Protein AF-0000000084938495 (afdb_homodimer)

InterPro domains:
  IPR000182 GNAT domain [PF00583] (34-137)
  IPR000182 GNAT domain [PS51186] (3-161)
  IPR016181 Acyl-CoA N-acyltransferase [SSF55729] (1-149)
  IPR050832 Bacterial Acetyltransferase [PTHR43877] (1-145)

Structure (mmCIF, N/CA/C/O backbone):
data_AF-0000000084938495-model_v1
#
loop_
_entity.id
_entity.type
_entity.pdbx_description
1 polymer 'GCN5-related N-acetyltransferase'
#
loop_
_atom_site.group_PDB
_atom_site.id
_atom_site.type_symbol
_atom_site.label_atom_id
_atom_site.label_alt_id
_atom_site.label_comp_id
_atom_site.label_asym_id
_atom_site.label_entity_id
_atom_site.label_seq_id
_atom_site.pdbx_PDB_ins_code
_atom_site.Cartn_x
_atom_site.Cartn_y
_atom_site.Cartn_z
_atom_site.occupancy
_atom_site.B_iso_or_equiv
_atom_site.auth_seq_id
_atom_site.auth_comp_id
_atom_site.auth_asym_id
_atom_site.auth_atom_id
_atom_site.pdbx_PDB_model_num
ATOM 1 N N . MET A 1 1 ? 9.945 -2.277 -11.031 1 71.31 1 MET A N 1
ATOM 2 C CA . MET A 1 1 ? 9.156 -1.331 -10.25 1 71.31 1 MET A CA 1
ATOM 3 C C . MET A 1 1 ? 9.57 -1.362 -8.781 1 71.31 1 MET A C 1
ATOM 5 O O . MET A 1 1 ? 9.672 -2.436 -8.18 1 71.31 1 MET A O 1
ATOM 9 N N . SER A 1 2 ? 10.008 -0.13 -8.273 1 88 2 SER A N 1
ATOM 10 C CA . SER A 1 2 ? 10.445 -0.091 -6.883 1 88 2 SER A CA 1
ATOM 11 C C . SER A 1 2 ? 9.742 1.023 -6.113 1 88 2 SER A C 1
ATOM 13 O O . SER A 1 2 ? 9.672 2.16 -6.586 1 88 2 SER A O 1
ATOM 15 N N . LEU A 1 3 ? 9.031 0.608 -5.141 1 94.94 3 LEU A N 1
ATOM 16 C CA . LEU A 1 3 ? 8.461 1.546 -4.184 1 94.94 3 LEU A CA 1
ATOM 17 C C . LEU A 1 3 ? 9.203 1.495 -2.855 1 94.94 3 LEU A C 1
ATOM 19 O O . LEU A 1 3 ? 9.453 0.412 -2.318 1 94.94 3 LEU A O 1
ATOM 23 N N . GLN A 1 4 ? 9.641 2.67 -2.438 1 96.31 4 GLN A N 1
ATOM 24 C CA . GLN A 1 4 ? 10.258 2.762 -1.119 1 96.31 4 GLN A CA 1
ATOM 25 C C . GLN A 1 4 ? 9.562 3.811 -0.256 1 96.31 4 GLN A C 1
ATOM 27 O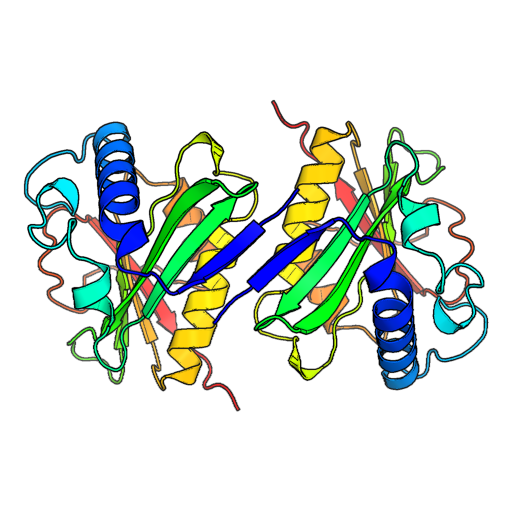 O . GLN A 1 4 ? 9.375 4.949 -0.684 1 96.31 4 GLN A O 1
ATOM 32 N N . LEU A 1 5 ? 9.039 3.383 0.85 1 97.19 5 LEU A N 1
ATOM 33 C CA . LEU A 1 5 ? 8.578 4.289 1.896 1 97.19 5 LEU A CA 1
ATOM 34 C C . LEU A 1 5 ? 9.586 4.348 3.045 1 97.19 5 LEU A C 1
ATOM 36 O O . LEU A 1 5 ? 9.953 3.312 3.602 1 97.19 5 LEU A O 1
ATOM 40 N N . ARG A 1 6 ? 10.016 5.527 3.361 1 96.88 6 ARG A N 1
ATOM 41 C CA . ARG A 1 6 ? 10.961 5.672 4.465 1 96.88 6 ARG A CA 1
ATOM 42 C C . ARG A 1 6 ? 10.766 7 5.188 1 96.88 6 ARG A C 1
ATOM 44 O O . ARG A 1 6 ? 10.086 7.895 4.676 1 96.88 6 ARG A O 1
ATOM 51 N N . SER A 1 7 ? 11.398 7.105 6.371 1 97.31 7 SER A N 1
ATOM 52 C CA . SER A 1 7 ? 11.305 8.344 7.137 1 97.31 7 SER A CA 1
ATOM 53 C C . SER A 1 7 ? 11.984 9.5 6.398 1 97.31 7 SER A C 1
ATOM 55 O O . SER A 1 7 ? 13.031 9.32 5.785 1 97.31 7 SER A O 1
ATOM 57 N N . LEU A 1 8 ? 11.367 10.625 6.508 1 97.75 8 LEU A N 1
ATOM 58 C CA . LEU A 1 8 ? 11.891 11.883 5.988 1 97.75 8 LEU A CA 1
ATOM 59 C C . LEU A 1 8 ? 13.242 12.219 6.617 1 97.75 8 LEU A C 1
ATOM 61 O O . LEU A 1 8 ? 13.422 12.047 7.824 1 97.75 8 LEU A O 1
ATOM 65 N N . THR A 1 9 ? 14.18 12.602 5.777 1 97.25 9 THR A N 1
ATOM 66 C CA . THR A 1 9 ? 15.477 13.086 6.238 1 97.25 9 THR A CA 1
ATOM 67 C C . THR A 1 9 ? 15.734 14.508 5.75 1 97.25 9 THR A C 1
ATOM 69 O O . THR A 1 9 ? 15.039 14.992 4.848 1 97.25 9 THR A O 1
ATOM 72 N N . PRO A 1 10 ? 16.719 15.188 6.316 1 97.94 10 PRO A N 1
ATOM 73 C CA . PRO A 1 10 ? 17 16.562 5.898 1 97.94 10 PRO A CA 1
ATOM 74 C C . PRO A 1 10 ? 17.312 16.672 4.406 1 97.94 10 PRO A C 1
ATOM 76 O O . PRO A 1 10 ? 17 17.688 3.783 1 97.94 10 PRO A O 1
ATOM 79 N N . SER A 1 11 ? 17.859 15.656 3.822 1 97.94 11 SER A N 1
ATOM 80 C CA . SER A 1 11 ? 18.219 15.695 2.408 1 97.94 11 SER A CA 1
ATOM 81 C C . SER A 1 11 ? 16.969 15.695 1.521 1 97.94 11 SER A C 1
ATOM 83 O O . SER A 1 11 ? 17.062 15.977 0.325 1 97.94 11 SER A O 1
ATOM 85 N N . ASP A 1 12 ? 15.805 15.43 2.104 1 98.19 12 ASP A N 1
ATOM 86 C CA . ASP A 1 12 ? 14.562 15.367 1.349 1 98.19 12 ASP A CA 1
ATOM 87 C C . ASP A 1 12 ? 13.836 16.719 1.375 1 98.19 12 ASP A C 1
ATOM 89 O O . ASP A 1 12 ? 12.914 16.938 0.589 1 98.19 12 ASP A O 1
ATOM 93 N N . ASP A 1 13 ? 14.266 17.594 2.252 1 98.38 13 ASP A N 1
ATOM 94 C CA . ASP A 1 13 ? 13.469 18.766 2.578 1 98.38 13 ASP A CA 1
ATOM 95 C C . ASP A 1 13 ? 13.18 19.594 1.329 1 98.38 13 ASP A C 1
ATOM 97 O O . ASP A 1 13 ? 12.016 19.891 1.031 1 98.38 13 ASP A O 1
ATOM 101 N N . ALA A 1 14 ? 14.211 19.938 0.594 1 98.06 14 ALA A N 1
ATOM 102 C CA . ALA A 1 14 ? 14.039 20.828 -0.551 1 98.06 14 ALA A CA 1
ATOM 103 C C . ALA A 1 14 ? 13.156 20.188 -1.619 1 98.06 14 ALA A C 1
ATOM 105 O O . ALA A 1 14 ? 12.258 20.828 -2.158 1 98.06 14 ALA A O 1
ATOM 106 N N . GLY A 1 15 ? 13.438 18.938 -1.944 1 98.25 15 GLY A N 1
ATOM 107 C CA . GLY A 1 15 ? 12.648 18.234 -2.938 1 98.25 15 GLY A CA 1
ATOM 108 C C . GLY A 1 15 ? 11.188 18.062 -2.537 1 98.25 15 GLY A C 1
ATOM 109 O O . GLY A 1 15 ? 10.289 18.234 -3.365 1 98.25 15 GLY A O 1
ATOM 110 N N . LEU A 1 16 ? 10.969 17.797 -1.292 1 98.44 16 LEU A N 1
ATOM 111 C CA . LEU A 1 16 ? 9.609 17.609 -0.794 1 98.44 16 LEU A CA 1
ATOM 112 C C . LEU A 1 16 ? 8.836 18.922 -0.808 1 98.44 16 LEU A C 1
ATOM 114 O O . LEU A 1 16 ? 7.668 18.953 -1.206 1 98.44 16 LEU A O 1
ATOM 118 N N . ALA A 1 17 ? 9.508 19.984 -0.391 1 98.12 17 ALA A N 1
ATOM 119 C CA . ALA A 1 17 ? 8.875 21.297 -0.437 1 98.12 17 ALA A CA 1
ATOM 120 C C . ALA A 1 17 ? 8.453 21.656 -1.859 1 98.12 17 ALA A C 1
ATOM 122 O O . ALA A 1 17 ? 7.352 22.172 -2.076 1 98.12 17 ALA A O 1
ATOM 123 N N . ALA A 1 18 ? 9.312 21.375 -2.807 1 98 18 ALA A N 1
ATOM 124 C CA . ALA A 1 18 ? 9.016 21.656 -4.211 1 98 18 ALA A CA 1
ATOM 125 C C . ALA A 1 18 ? 7.805 20.859 -4.684 1 98 18 ALA A C 1
ATOM 127 O O . ALA A 1 18 ? 6.938 21.375 -5.391 1 98 18 ALA A O 1
ATOM 128 N N . ILE A 1 19 ? 7.691 19.625 -4.289 1 98.25 19 ILE A N 1
ATOM 129 C CA . ILE A 1 19 ? 6.586 18.75 -4.668 1 98.25 19 ILE A CA 1
ATOM 130 C C . ILE A 1 19 ? 5.28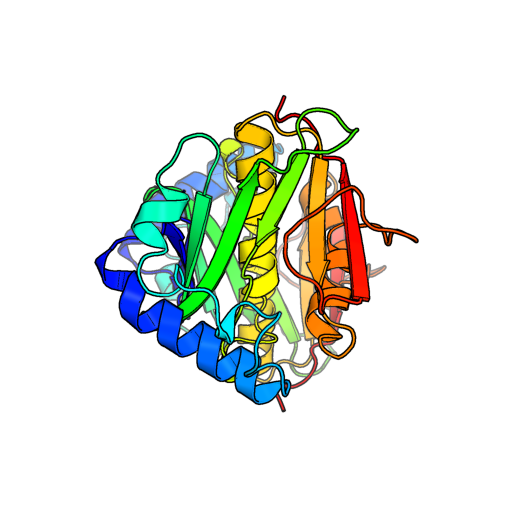1 19.297 -4.082 1 98.25 19 ILE A C 1
ATOM 132 O O . ILE A 1 19 ? 4.281 19.406 -4.793 1 98.25 19 ILE A O 1
ATOM 136 N N . ILE A 1 20 ? 5.297 19.625 -2.812 1 97.62 20 ILE A N 1
ATOM 137 C CA . ILE A 1 20 ? 4.098 20.094 -2.131 1 97.62 20 ILE A CA 1
ATOM 138 C C . ILE A 1 20 ? 3.602 21.391 -2.791 1 97.62 20 ILE A C 1
ATOM 140 O O . ILE A 1 20 ? 2.416 21.516 -3.109 1 97.62 20 ILE A O 1
ATOM 144 N N . ARG A 1 21 ? 4.5 22.266 -3.109 1 97.19 21 ARG A N 1
ATOM 145 C CA . ARG A 1 21 ? 4.117 23.516 -3.756 1 97.19 21 ARG A CA 1
ATOM 146 C C . ARG A 1 21 ? 3.576 23.266 -5.16 1 97.19 21 ARG A C 1
ATOM 148 O O . ARG A 1 21 ? 2.609 23.906 -5.582 1 97.19 21 ARG A O 1
ATOM 155 N N . GLN A 1 22 ? 4.184 22.359 -5.855 1 97.25 22 GLN A N 1
ATOM 156 C CA . GLN A 1 22 ? 3.711 22.016 -7.191 1 97.25 22 GLN A CA 1
ATOM 157 C C . GLN A 1 22 ? 2.293 21.453 -7.145 1 97.25 22 GLN A C 1
ATOM 159 O O . GLN A 1 22 ? 1.434 21.859 -7.934 1 97.25 22 GLN A O 1
ATOM 164 N N . VAL A 1 23 ? 2.064 20.531 -6.23 1 96.44 23 VAL A N 1
ATOM 165 C CA . VAL A 1 23 ? 0.767 19.875 -6.145 1 96.44 23 VAL A CA 1
ATOM 166 C C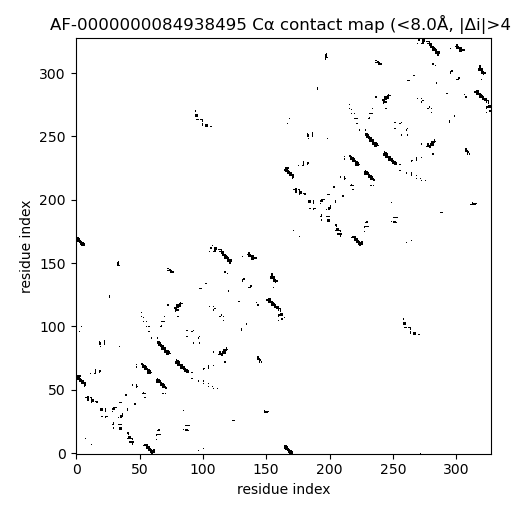 . VAL A 1 23 ? -0.298 20.875 -5.711 1 96.44 23 VAL A C 1
ATOM 168 O O . VAL A 1 23 ? -1.396 20.906 -6.273 1 96.44 23 VAL A O 1
ATOM 171 N N . LEU A 1 24 ? 0.039 21.703 -4.707 1 95.12 24 LEU A N 1
ATOM 172 C CA . LEU A 1 24 ? -0.913 22.703 -4.254 1 95.12 24 LEU A CA 1
ATOM 173 C C . LEU A 1 24 ? -1.242 23.688 -5.371 1 95.12 24 LEU A C 1
ATOM 175 O O . LEU A 1 24 ? -2.387 24.125 -5.5 1 95.12 24 LEU A O 1
ATOM 179 N N . THR A 1 25 ? -0.291 24.031 -6.199 1 95.75 25 THR A N 1
ATOM 180 C CA . THR A 1 25 ? -0.513 24.906 -7.344 1 95.75 25 THR A CA 1
ATOM 181 C C . THR A 1 25 ? -1.459 24.266 -8.352 1 95.75 25 THR A C 1
ATOM 183 O O . THR A 1 25 ? -2.342 24.922 -8.898 1 95.75 25 THR A O 1
ATOM 186 N N . GLU A 1 26 ? -1.282 23 -8.562 1 94.31 26 GLU A N 1
ATOM 187 C CA . GLU A 1 26 ? -2.158 22.234 -9.453 1 94.31 26 GLU A CA 1
ATOM 188 C C . GLU A 1 26 ? -3.621 22.375 -9.039 1 94.31 26 GLU A C 1
ATOM 190 O O . GLU A 1 26 ? -4.512 22.391 -9.898 1 94.31 26 GLU A O 1
ATOM 195 N N . TYR A 1 27 ? -3.914 22.5 -7.793 1 92.88 27 TYR A N 1
ATOM 196 C CA . TYR A 1 27 ? -5.277 22.531 -7.277 1 92.88 27 TYR A CA 1
ATOM 197 C C . TYR A 1 27 ? -5.727 23.953 -6.988 1 92.88 27 TYR A C 1
ATOM 199 O O . TYR A 1 27 ? -6.77 24.172 -6.371 1 92.88 27 TYR A O 1
ATOM 207 N N . GLY A 1 28 ? -4.898 24.906 -7.371 1 91.75 28 GLY A N 1
ATOM 208 C CA . GLY A 1 28 ? -5.23 26.312 -7.152 1 91.75 28 GLY A CA 1
ATOM 209 C C . GLY A 1 28 ? -5.098 26.734 -5.699 1 91.75 28 GLY A C 1
ATOM 210 O O . GLY A 1 28 ? -5.766 27.672 -5.258 1 91.75 28 GLY A O 1
ATOM 211 N N . ALA A 1 29 ? -4.301 26 -4.949 1 90.75 29 ALA A N 1
ATOM 212 C CA . ALA A 1 29 ? -4.129 26.25 -3.52 1 90.75 29 ALA A CA 1
ATOM 213 C C . ALA A 1 29 ? -2.773 26.891 -3.238 1 90.75 29 ALA A C 1
ATOM 215 O O . ALA A 1 29 ? -2.189 26.672 -2.172 1 90.75 29 ALA A O 1
ATOM 216 N N . ASN A 1 30 ? -2.201 27.484 -4.25 1 93.19 30 ASN A N 1
ATOM 217 C CA . ASN A 1 30 ? -0.946 28.219 -4.102 1 93.19 30 ASN A CA 1
ATOM 218 C C . ASN A 1 30 ? -1.17 29.609 -3.52 1 93.19 30 ASN A C 1
ATOM 220 O O . ASN A 1 30 ? -0.788 30.609 -4.129 1 93.19 30 ASN A O 1
ATOM 224 N N . ARG A 1 31 ? -1.671 29.688 -2.285 1 89.38 31 ARG A N 1
ATOM 225 C CA . ARG A 1 31 ? -2.055 30.922 -1.613 1 89.38 31 ARG A CA 1
ATOM 226 C C . ARG A 1 31 ? -2.043 30.75 -0.098 1 89.38 31 ARG A C 1
ATOM 228 O O . ARG A 1 31 ? -1.986 29.625 0.402 1 89.38 31 ARG A O 1
ATOM 235 N N . PRO A 1 32 ? -2.117 31.906 0.623 1 86.94 32 PRO A N 1
ATOM 236 C CA . PRO A 1 32 ? -2.201 31.781 2.08 1 86.94 32 PRO A CA 1
ATOM 237 C C . PRO A 1 32 ? -3.396 30.953 2.533 1 86.94 32 PRO A C 1
ATOM 239 O O . PRO A 1 32 ? -4.453 30.984 1.897 1 86.94 32 PRO A O 1
ATOM 242 N N . GLY A 1 33 ? -3.219 30.203 3.648 1 84.56 33 GLY A N 1
ATOM 243 C CA . GLY A 1 33 ? -4.281 29.344 4.152 1 84.56 33 GLY A CA 1
ATOM 244 C C . GLY A 1 33 ? -4.051 27.875 3.863 1 84.56 33 GLY A C 1
ATOM 245 O O . GLY A 1 33 ? -4.691 27.016 4.465 1 84.56 33 GLY A O 1
ATOM 246 N N . PHE A 1 34 ? -3.141 27.734 2.926 1 86.75 34 PHE A N 1
ATOM 247 C CA . PHE A 1 34 ? -2.732 26.375 2.596 1 86.75 34 PHE A CA 1
ATOM 248 C C . PHE A 1 34 ? -1.271 26.141 2.965 1 86.75 34 PHE A C 1
ATOM 250 O O . PHE A 1 34 ? -0.56 27.078 3.324 1 86.75 34 PHE A O 1
ATOM 257 N N . ALA A 1 35 ? -0.895 24.875 2.852 1 88.69 35 ALA A N 1
ATOM 258 C CA . ALA A 1 35 ? 0.481 24.516 3.184 1 88.69 35 ALA A CA 1
ATOM 259 C C . ALA A 1 35 ? 1.472 25.219 2.27 1 88.69 35 ALA A C 1
ATOM 261 O O . ALA A 1 35 ? 2.662 25.312 2.576 1 88.69 35 ALA A O 1
ATOM 262 N N . TRP A 1 36 ? 0.99 25.75 1.164 1 88.06 36 TRP A N 1
ATOM 263 C CA . TRP A 1 36 ? 1.84 26.438 0.192 1 88.06 36 TRP A CA 1
ATOM 264 C C . TRP A 1 36 ? 2.594 27.594 0.842 1 88.06 36 TRP A C 1
ATOM 266 O O . TRP A 1 36 ? 3.752 27.844 0.509 1 88.06 36 TRP A O 1
ATOM 276 N N . ALA A 1 37 ? 1.948 28.172 1.759 1 89.06 37 ALA A N 1
ATOM 277 C CA . ALA A 1 37 ? 2.521 29.344 2.402 1 89.06 37 ALA A CA 1
ATOM 278 C C . ALA A 1 37 ? 3.113 29 3.766 1 89.06 37 ALA A C 1
ATOM 280 O O . ALA A 1 37 ? 3.479 29.891 4.539 1 89.06 37 ALA A O 1
ATOM 281 N N . ASP A 1 38 ? 3.109 27.766 4.109 1 90.88 38 ASP A N 1
ATOM 282 C CA . ASP A 1 38 ? 3.643 27.312 5.391 1 90.88 38 ASP A CA 1
ATOM 283 C C . ASP A 1 38 ? 5.145 27.562 5.48 1 90.88 38 ASP A C 1
ATOM 285 O O . ASP A 1 38 ? 5.918 27.016 4.684 1 90.88 38 ASP A O 1
ATOM 289 N N . PRO A 1 39 ? 5.57 28.344 6.438 1 89.88 39 PRO A N 1
ATOM 290 C CA . PRO A 1 39 ? 6.996 28.656 6.547 1 89.88 39 PRO A CA 1
ATOM 291 C C . PRO A 1 39 ? 7.844 27.438 6.902 1 89.88 39 PRO A C 1
ATOM 293 O O . PRO A 1 39 ? 9.062 27.453 6.723 1 89.88 39 PRO A O 1
ATOM 296 N N . GLU A 1 40 ? 7.188 26.391 7.344 1 92.31 40 GLU A N 1
ATOM 297 C CA . GLU A 1 40 ? 7.922 25.203 7.781 1 92.31 40 GLU A CA 1
ATOM 298 C C . GLU A 1 40 ? 8.164 24.25 6.617 1 92.31 40 GLU A C 1
ATOM 300 O O . GLU A 1 40 ? 8.898 23.266 6.758 1 92.31 40 GLU A O 1
ATOM 305 N N . LEU A 1 41 ? 7.688 24.547 5.438 1 94.69 41 LEU A N 1
ATOM 306 C CA . LEU A 1 41 ? 7.688 23.594 4.328 1 94.69 41 LEU A CA 1
ATOM 307 C C . LEU A 1 41 ? 9.109 23.219 3.932 1 94.69 41 LEU A C 1
ATOM 309 O O . LEU A 1 41 ? 9.367 22.094 3.496 1 94.69 41 LEU A O 1
ATOM 313 N N . ASP A 1 42 ? 10.039 24.141 4.188 1 95.06 42 ASP A N 1
ATOM 314 C CA . ASP A 1 42 ? 11.398 23.922 3.725 1 95.06 42 ASP A CA 1
ATOM 315 C C . ASP A 1 42 ? 12.234 23.234 4.805 1 95.06 42 ASP A C 1
ATOM 317 O O . ASP A 1 42 ? 13.43 23 4.613 1 95.06 42 ASP A O 1
ATOM 321 N N . ARG A 1 43 ? 11.633 22.922 5.926 1 97 43 ARG A N 1
ATOM 322 C CA . ARG A 1 43 ? 12.352 22.266 7.012 1 97 43 ARG A CA 1
ATOM 323 C C . ARG A 1 43 ? 11.477 21.219 7.691 1 97 43 ARG A C 1
ATOM 325 O O . ARG A 1 43 ? 11.414 21.156 8.922 1 97 43 ARG A O 1
ATOM 332 N N . LEU A 1 44 ? 10.805 20.5 6.934 1 97.62 44 LEU A N 1
ATOM 333 C CA . LEU A 1 44 ? 9.867 19.531 7.461 1 97.62 44 LEU A CA 1
ATOM 334 C C . LEU A 1 44 ? 10.594 18.453 8.258 1 97.62 44 LEU A C 1
ATOM 336 O O . LEU A 1 44 ? 10.055 17.922 9.242 1 97.62 44 LEU A O 1
ATOM 340 N N . SER A 1 45 ? 11.82 18.062 7.848 1 97.94 45 SER A N 1
ATOM 341 C CA . SER A 1 45 ? 12.586 17.047 8.562 1 97.94 45 SER A CA 1
ATOM 342 C C . SER A 1 45 ? 12.781 17.422 10.031 1 97.94 45 SER A C 1
ATOM 344 O O . SER A 1 45 ? 12.789 16.562 10.906 1 97.94 45 SER A O 1
ATOM 346 N N . GLN A 1 46 ? 12.898 18.656 10.273 1 97.25 46 GLN A N 1
ATOM 347 C CA . GLN A 1 46 ? 13.047 19.156 11.641 1 97.25 46 GLN A CA 1
ATOM 348 C C . GLN A 1 46 ? 11.719 19.109 12.383 1 97.25 46 GLN A C 1
ATOM 350 O O . GLN A 1 46 ? 11.656 18.656 13.531 1 97.25 46 GLN A O 1
ATOM 355 N N . VAL A 1 47 ? 10.711 19.531 11.727 1 96.31 47 VAL A N 1
ATOM 356 C CA . VAL A 1 47 ? 9.375 19.641 12.32 1 96.31 47 VAL A CA 1
ATOM 357 C C . VAL A 1 47 ? 8.898 18.25 12.742 1 96.31 47 VAL A C 1
ATOM 359 O O . VAL A 1 47 ? 8.367 18.078 13.844 1 96.31 47 VAL A O 1
ATOM 362 N N . TYR A 1 48 ? 9.18 17.297 11.953 1 97.31 48 TYR A N 1
ATOM 363 C CA . TYR A 1 48 ? 8.609 15.977 12.18 1 97.31 48 TYR A CA 1
ATOM 364 C C . TYR A 1 48 ? 9.594 15.078 12.922 1 97.31 48 TYR A C 1
ATOM 366 O O . TYR A 1 48 ? 9.375 13.875 13.047 1 97.31 48 TYR A O 1
ATOM 374 N N . SER A 1 49 ? 10.656 15.641 13.328 1 95.56 49 SER A N 1
ATOM 375 C CA . SER A 1 49 ? 11.617 14.891 14.133 1 95.56 49 SER A CA 1
ATOM 376 C C . SER A 1 49 ? 11.219 14.875 15.602 1 95.56 49 SER A C 1
ATOM 378 O O . SER A 1 49 ? 11.797 14.133 16.406 1 95.56 49 SER A O 1
ATOM 380 N N . HIS A 1 50 ? 10.195 15.578 15.961 1 94.94 50 HIS A N 1
ATOM 381 C CA . HIS A 1 50 ? 9.742 15.641 17.344 1 94.94 50 HIS A CA 1
ATOM 382 C C . HIS A 1 50 ? 9.055 14.344 17.766 1 94.94 50 HIS A C 1
ATOM 384 O O . HIS A 1 50 ? 8.602 13.578 16.906 1 94.94 50 HIS A O 1
ATOM 390 N N . PRO A 1 51 ? 8.984 14.148 19.062 1 94.38 51 PRO A N 1
ATOM 391 C CA . PRO A 1 51 ? 8.273 12.953 19.531 1 94.38 51 PRO A CA 1
ATOM 392 C C . PRO A 1 51 ? 6.82 12.914 19.062 1 94.38 51 PRO A C 1
ATOM 394 O O . PRO A 1 51 ? 6.156 13.953 19 1 94.38 51 PRO A O 1
ATOM 397 N N . ASN A 1 52 ? 6.391 11.797 18.672 1 95.06 52 ASN A N 1
ATOM 398 C CA . ASN A 1 52 ? 5.008 11.516 18.297 1 95.06 52 ASN A CA 1
ATOM 399 C C . ASN A 1 52 ? 4.645 12.172 16.969 1 95.06 52 ASN A C 1
ATOM 401 O O . ASN A 1 52 ? 3.463 12.344 16.656 1 95.06 52 ASN A O 1
ATOM 405 N N . HIS A 1 53 ? 5.699 12.609 16.312 1 97.12 53 HIS A N 1
ATOM 406 C CA . HIS A 1 53 ? 5.602 13.023 14.922 1 97.12 53 HIS A CA 1
ATOM 407 C C . HIS A 1 53 ? 6.219 11.984 13.992 1 97.12 53 HIS A C 1
ATOM 409 O O . HIS A 1 53 ? 7.07 11.195 14.414 1 97.12 53 HIS A O 1
ATOM 415 N N . HIS A 1 54 ? 5.711 11.945 12.812 1 97.31 54 HIS A N 1
ATOM 416 C CA . HIS A 1 54 ? 6.336 11.094 11.812 1 97.31 54 HIS A CA 1
ATOM 417 C C . HIS A 1 54 ? 5.977 11.539 10.398 1 97.31 54 HIS A C 1
ATOM 419 O O . HIS A 1 54 ? 4.844 11.945 10.141 1 97.31 54 HIS A O 1
ATOM 425 N N . TYR A 1 55 ? 6.984 11.531 9.586 1 98.19 55 TYR A N 1
ATOM 426 C CA . TYR A 1 55 ? 6.766 11.844 8.172 1 98.19 55 TYR A CA 1
ATOM 427 C C . TYR A 1 55 ? 7.457 10.82 7.281 1 98.19 55 TYR A C 1
ATOM 429 O O . TYR A 1 55 ? 8.648 10.539 7.449 1 98.19 55 TYR A O 1
ATOM 437 N N . LEU A 1 56 ? 6.688 10.242 6.375 1 97.94 56 LEU A N 1
ATOM 438 C CA . LEU A 1 56 ? 7.219 9.297 5.398 1 97.94 56 LEU A CA 1
ATOM 439 C C . LEU A 1 56 ? 7.297 9.938 4.016 1 97.94 56 LEU A C 1
ATOM 441 O O . LEU A 1 56 ? 6.379 10.648 3.604 1 97.94 56 LEU A O 1
ATOM 445 N N . VAL A 1 57 ? 8.391 9.625 3.375 1 98.56 57 VAL A N 1
ATOM 446 C CA . VAL A 1 57 ? 8.5 9.977 1.965 1 98.56 57 VAL A CA 1
ATOM 447 C C . VAL A 1 57 ? 8.375 8.727 1.102 1 98.56 57 VAL A C 1
ATOM 449 O O . VAL A 1 57 ? 8.688 7.621 1.548 1 98.56 57 VAL A O 1
ATOM 452 N N . ALA A 1 58 ? 7.879 8.953 -0.065 1 97.94 58 ALA A N 1
ATOM 453 C CA . ALA A 1 58 ? 7.738 7.879 -1.048 1 97.94 58 ALA A CA 1
ATOM 454 C C . ALA A 1 58 ? 8.695 8.078 -2.217 1 97.94 58 ALA A C 1
ATOM 456 O O . ALA A 1 58 ? 8.75 9.156 -2.811 1 97.94 58 ALA A O 1
ATOM 457 N N . LEU A 1 59 ? 9.492 7.047 -2.459 1 97.06 59 LEU A N 1
ATOM 458 C CA . LEU A 1 59 ? 10.32 7.004 -3.658 1 97.06 59 LEU A CA 1
ATOM 459 C C . LEU A 1 59 ? 9.781 5.98 -4.652 1 97.06 59 LEU A C 1
ATOM 461 O O . LEU A 1 59 ? 9.484 4.844 -4.285 1 97.06 59 LEU A O 1
ATOM 465 N N . TRP A 1 60 ? 9.555 6.438 -5.863 1 94.31 60 TRP A N 1
ATOM 466 C CA . TRP A 1 60 ? 9.148 5.574 -6.973 1 94.31 60 TRP A CA 1
ATOM 467 C C . TRP A 1 60 ? 10.266 5.461 -8.008 1 94.31 60 TRP A C 1
ATOM 469 O O . TRP A 1 60 ? 10.695 6.465 -8.578 1 94.31 60 TRP A O 1
ATOM 479 N N . GLN A 1 61 ? 10.766 4.23 -8.148 1 91.81 61 GLN A N 1
ATOM 480 C CA . GLN A 1 61 ? 11.898 4.008 -9.039 1 91.81 61 GLN A CA 1
ATOM 481 C C . GLN A 1 61 ? 13.078 4.895 -8.656 1 91.81 61 GLN A C 1
ATOM 483 O O . GLN A 1 61 ? 13.703 5.52 -9.523 1 91.81 61 GLN A O 1
ATOM 488 N N . GLY A 1 62 ? 13.227 5.105 -7.332 1 93.12 62 GLY A N 1
ATOM 489 C CA . GLY A 1 62 ? 14.375 5.816 -6.793 1 93.12 62 GLY A CA 1
ATOM 490 C C . GLY A 1 62 ? 14.172 7.316 -6.723 1 93.12 62 GLY A C 1
ATOM 491 O O . GLY A 1 62 ? 15.031 8.047 -6.219 1 93.12 62 GLY A O 1
ATOM 492 N N . GLU A 1 63 ? 13.031 7.762 -7.227 1 96.38 63 GLU A N 1
ATOM 493 C CA . GLU A 1 63 ? 12.773 9.195 -7.27 1 96.38 63 GLU A CA 1
ATOM 494 C C . GLU A 1 63 ? 11.734 9.602 -6.227 1 96.38 63 GLU A C 1
ATOM 496 O O . GLU A 1 63 ? 10.719 8.922 -6.059 1 96.38 63 GLU A O 1
ATOM 501 N N . LEU A 1 64 ? 12.094 10.711 -5.523 1 98.12 64 LEU A N 1
ATOM 502 C CA . LEU A 1 64 ? 11.141 11.273 -4.566 1 98.12 64 LEU A CA 1
ATOM 503 C C . LEU A 1 64 ? 9.875 11.75 -5.27 1 98.12 64 LEU A C 1
ATOM 505 O O . LEU A 1 64 ? 9.945 12.562 -6.195 1 98.12 64 LEU A O 1
ATOM 509 N N . VAL A 1 65 ? 8.68 11.203 -4.773 1 98.25 65 VAL A N 1
ATOM 510 C CA . VAL A 1 65 ? 7.473 11.531 -5.52 1 98.25 65 VAL A CA 1
ATOM 511 C C . VAL A 1 65 ? 6.434 12.141 -4.582 1 98.25 65 VAL A C 1
ATOM 513 O O . VAL A 1 65 ? 5.355 12.555 -5.023 1 98.25 65 VAL A O 1
ATOM 516 N N . GLY A 1 66 ? 6.688 12.172 -3.33 1 98.5 66 GLY A N 1
ATOM 517 C CA . GLY A 1 66 ? 5.754 12.75 -2.379 1 98.5 66 GLY A CA 1
ATOM 518 C C . GLY A 1 66 ? 5.949 12.242 -0.963 1 98.5 66 GLY A C 1
ATOM 519 O O . GLY A 1 66 ? 7.004 11.688 -0.639 1 98.5 66 GLY A O 1
ATOM 520 N N . GLY A 1 67 ? 4.938 12.547 -0.117 1 98.25 67 GLY A N 1
ATOM 521 C CA . GLY A 1 67 ? 4.992 12.125 1.275 1 98.25 67 GLY A CA 1
ATOM 522 C C . GLY A 1 67 ? 3.766 12.531 2.068 1 98.25 67 GLY A C 1
ATOM 523 O O . GLY A 1 67 ? 2.822 13.102 1.516 1 98.25 67 GLY A O 1
ATOM 524 N N . ALA A 1 68 ? 3.842 12.117 3.271 1 98.38 68 ALA A N 1
ATOM 525 C CA . ALA A 1 68 ? 2.807 12.445 4.246 1 98.38 68 ALA A CA 1
ATOM 526 C C . ALA A 1 68 ? 3.316 12.266 5.672 1 98.38 68 ALA A C 1
ATOM 528 O O . ALA A 1 68 ? 4.277 11.523 5.906 1 98.38 68 ALA A O 1
ATOM 529 N N . GLY A 1 69 ? 2.664 12.93 6.562 1 97.88 69 GLY A N 1
ATOM 530 C CA . GLY A 1 69 ? 3.039 12.781 7.957 1 97.88 69 GLY A CA 1
ATOM 531 C C . GLY A 1 69 ? 1.87 12.953 8.914 1 97.88 69 GLY A C 1
ATOM 532 O O . GLY A 1 69 ? 0.738 13.18 8.477 1 97.88 69 GLY A O 1
ATOM 533 N N . PHE A 1 70 ? 2.178 12.688 10.156 1 97.81 70 PHE A N 1
ATOM 534 C CA . PHE A 1 70 ? 1.2 13.008 11.195 1 97.81 70 PHE A CA 1
ATOM 535 C C . PHE A 1 70 ? 1.872 13.688 12.375 1 97.81 70 PHE A C 1
ATOM 537 O O . PHE A 1 70 ? 3.088 13.586 12.555 1 97.81 70 PHE A O 1
ATOM 544 N N . ALA A 1 71 ? 1.104 14.43 13.047 1 97.5 71 ALA A N 1
ATOM 545 C CA . ALA A 1 71 ? 1.513 15.117 14.266 1 97.5 71 ALA A CA 1
ATOM 546 C C . ALA A 1 71 ? 0.383 15.141 15.297 1 97.5 71 ALA A C 1
ATOM 548 O O . ALA A 1 71 ? -0.783 14.938 14.945 1 97.5 71 ALA A O 1
ATOM 549 N N . PRO A 1 72 ? 0.799 15.359 16.578 1 97.25 72 PRO A N 1
ATOM 550 C CA . PRO A 1 72 ? -0.26 15.492 17.594 1 97.25 72 PRO A CA 1
ATOM 551 C C . PRO A 1 72 ? -1.258 16.594 17.25 1 97.25 72 PRO A C 1
ATOM 553 O O . PRO A 1 72 ? -0.873 17.641 16.703 1 97.25 72 PRO A O 1
ATOM 556 N N . PHE A 1 73 ? -2.508 16.328 17.531 1 97 73 PHE A N 1
ATOM 557 C CA . PHE A 1 73 ? -3.57 17.281 17.266 1 97 73 PHE A CA 1
ATOM 558 C C . PHE A 1 73 ? -4.371 17.578 18.516 1 97 73 PHE A C 1
ATOM 560 O O . PHE A 1 73 ? -5.23 16.781 18.922 1 97 73 PHE A O 1
ATOM 567 N N . PRO A 1 74 ? -4.066 18.703 19.125 1 93.44 74 PRO A N 1
ATOM 568 C CA . PRO A 1 74 ? -4.848 19.062 20.312 1 93.44 74 PRO A CA 1
ATOM 569 C C . PRO A 1 74 ? -6.316 19.328 19.984 1 93.44 74 PRO A C 1
ATOM 571 O O . PRO A 1 74 ? -6.621 20.172 19.125 1 93.44 74 PRO A O 1
ATOM 574 N N . CYS A 1 75 ? -7.16 18.562 20.594 1 95.06 75 CYS A N 1
ATOM 575 C CA . CYS A 1 75 ? -8.602 18.734 20.469 1 95.06 75 CYS A CA 1
ATOM 576 C C . CYS A 1 75 ? -9.328 18.125 21.656 1 95.06 75 CYS A C 1
ATOM 578 O O . CYS A 1 75 ? -8.719 17.875 22.703 1 95.06 75 CYS A O 1
ATOM 580 N N . GLU A 1 76 ? -10.641 18 21.594 1 92.81 76 GLU A N 1
ATOM 581 C CA . GLU A 1 76 ? -11.445 17.531 22.719 1 92.81 76 GLU A CA 1
ATOM 582 C C . GLU A 1 76 ? -11.375 16.016 22.859 1 92.81 76 GLU A C 1
ATOM 584 O O . GLU A 1 76 ? -11.773 15.461 23.891 1 92.81 76 GLU A O 1
ATOM 589 N N . HIS A 1 77 ? -10.82 15.406 21.891 1 94 77 HIS A N 1
ATOM 590 C CA . HIS A 1 77 ? -10.703 13.953 21.906 1 94 77 HIS A CA 1
ATOM 591 C C . HIS A 1 77 ? -9.336 13.516 22.422 1 94 77 HIS A C 1
ATOM 593 O O . HIS A 1 77 ? -8.367 14.266 22.328 1 94 77 HIS A O 1
ATOM 599 N N . ASP A 1 78 ? -9.289 12.383 22.922 1 92.44 78 ASP A N 1
ATOM 600 C CA . ASP A 1 78 ? -8.062 11.875 23.531 1 92.44 78 ASP A CA 1
ATOM 601 C C . ASP A 1 78 ? -7.141 11.273 22.469 1 92.44 78 ASP A C 1
ATOM 603 O O . ASP A 1 78 ? -7.602 10.609 21.531 1 92.44 78 ASP A O 1
ATOM 607 N N . ARG A 1 79 ? -5.844 11.602 22.609 1 95.25 79 ARG A N 1
ATOM 608 C CA . ARG A 1 79 ? -4.766 10.984 21.859 1 95.25 79 ARG A CA 1
ATOM 609 C C . ARG A 1 79 ? -5.066 11.008 20.359 1 95.25 79 ARG A C 1
ATOM 611 O O . ARG A 1 79 ? -5.117 9.953 19.719 1 95.25 79 ARG A O 1
ATOM 618 N N . VAL A 1 80 ? -5.219 12.18 19.828 1 97.69 80 VAL A N 1
ATOM 619 C CA . VAL A 1 80 ? -5.531 12.398 18.422 1 97.69 80 VAL A CA 1
ATOM 620 C C . VAL A 1 80 ? -4.289 12.914 17.688 1 97.69 80 VAL A C 1
ATOM 622 O O . VAL A 1 80 ? -3.598 13.805 18.172 1 97.69 80 VAL A O 1
ATOM 625 N N . CYS A 1 81 ? -3.977 12.242 16.578 1 98.12 81 CYS A N 1
ATOM 626 C CA . CYS A 1 81 ? -3.02 12.844 15.656 1 98.12 81 CYS A CA 1
ATOM 627 C C . CYS A 1 81 ? -3.721 13.359 14.406 1 98.12 81 CYS A C 1
ATOM 629 O O . CYS A 1 81 ? -4.852 12.961 14.117 1 98.12 81 CYS A O 1
ATOM 631 N N . GLU A 1 82 ? -3.055 14.305 13.75 1 97.94 82 GLU A N 1
ATOM 632 C CA . GLU A 1 82 ? -3.533 14.805 12.461 1 97.94 82 GLU A CA 1
ATOM 633 C C . GLU A 1 82 ? -2.637 14.344 11.32 1 97.94 82 GLU A C 1
ATOM 635 O O . GLU A 1 82 ? -1.416 14.5 11.375 1 97.94 82 GLU A O 1
ATOM 640 N N . LEU A 1 83 ? -3.283 13.617 10.383 1 97.69 83 LEU A N 1
ATOM 641 C CA . LEU A 1 83 ? -2.594 13.406 9.117 1 97.69 83 LEU A CA 1
ATOM 642 C C . LEU A 1 83 ? -2.344 14.734 8.406 1 97.69 83 LEU A C 1
ATOM 644 O O . LEU A 1 83 ? -3.256 15.555 8.273 1 97.69 83 LEU A O 1
ATOM 648 N N . GLN A 1 84 ? -1.081 14.953 7.961 1 96.12 84 GLN A N 1
ATOM 649 C CA . GLN A 1 84 ? -0.697 16.266 7.445 1 96.12 84 GLN A CA 1
ATOM 650 C C . GLN A 1 84 ? 0.119 16.125 6.16 1 96.12 84 GLN A C 1
ATOM 652 O O . GLN A 1 84 ? 0.883 15.18 6 1 96.12 84 GLN A O 1
ATOM 657 N N . LYS A 1 85 ? -0.082 17.078 5.273 1 95.94 85 LYS A N 1
ATOM 658 C CA . LYS A 1 85 ? 0.792 17.312 4.129 1 95.94 85 LYS A CA 1
ATOM 659 C C . LYS A 1 85 ? 1.002 16.047 3.324 1 95.94 85 LYS A C 1
ATOM 661 O O . LYS A 1 85 ? 2.141 15.648 3.057 1 95.94 85 LYS A O 1
ATOM 666 N N . MET A 1 86 ? -0.094 15.391 3.039 1 97.12 86 MET A N 1
ATOM 667 C CA . MET A 1 86 ? -0.047 14.242 2.148 1 97.12 86 MET A CA 1
ATOM 668 C C . MET A 1 86 ? -0.178 14.672 0.69 1 97.12 86 MET A C 1
ATOM 670 O O . MET A 1 86 ? -1.264 15.047 0.246 1 97.12 86 MET A O 1
ATOM 674 N N . TYR A 1 87 ? 0.914 14.648 -0.026 1 97.75 87 TYR A N 1
ATOM 675 C CA . TYR A 1 87 ? 0.963 15.086 -1.417 1 97.75 87 TYR A CA 1
ATOM 676 C C . TYR A 1 87 ? 1.788 14.125 -2.264 1 97.75 87 TYR A C 1
ATOM 678 O O . TYR A 1 87 ? 2.834 13.641 -1.823 1 97.75 87 TYR A O 1
ATOM 686 N N . LEU A 1 88 ? 1.268 13.836 -3.432 1 97.81 88 LEU A N 1
ATOM 687 C CA . LEU A 1 88 ? 1.948 13.016 -4.43 1 97.81 88 LEU A CA 1
ATOM 688 C C . LEU A 1 88 ? 1.97 13.719 -5.781 1 97.81 88 LEU A C 1
ATOM 690 O O . LEU A 1 88 ? 0.978 14.336 -6.188 1 97.81 88 LEU A O 1
ATOM 694 N N . LEU A 1 89 ? 3.094 13.562 -6.469 1 97.62 89 LEU A N 1
ATOM 695 C CA . LEU A 1 89 ? 3.152 14.016 -7.852 1 97.62 89 LEU A CA 1
ATOM 696 C C . LEU A 1 89 ? 2.076 13.344 -8.695 1 97.62 89 LEU A C 1
ATOM 698 O O . LEU A 1 89 ? 1.709 12.195 -8.438 1 97.62 89 LEU A O 1
ATOM 702 N N . PRO A 1 90 ? 1.665 14.062 -9.719 1 94.88 90 PRO A N 1
ATOM 703 C CA . PRO A 1 90 ? 0.61 13.5 -10.562 1 94.88 90 PRO A CA 1
ATOM 704 C C . PRO A 1 90 ? 0.987 12.141 -11.156 1 94.88 90 PRO A C 1
ATOM 706 O O . PRO A 1 90 ? 0.156 11.234 -11.203 1 94.88 90 PRO A O 1
ATOM 709 N N . GLU A 1 91 ? 2.174 11.977 -11.547 1 91.88 91 GLU A N 1
ATOM 710 C CA . GLU A 1 91 ? 2.609 10.758 -12.219 1 91.88 91 GLU A CA 1
ATOM 711 C C . GLU A 1 91 ? 2.67 9.586 -11.242 1 91.88 91 GLU A C 1
ATOM 713 O O . GLU A 1 91 ? 2.779 8.43 -11.664 1 91.88 91 GLU A O 1
ATOM 718 N N . ALA A 1 92 ? 2.621 9.891 -9.938 1 93.19 92 ALA A N 1
ATOM 719 C CA . ALA A 1 92 ? 2.707 8.852 -8.922 1 93.19 92 ALA A CA 1
ATOM 720 C C . ALA A 1 92 ? 1.318 8.43 -8.453 1 93.19 92 ALA A C 1
ATOM 722 O O . ALA A 1 92 ? 1.181 7.48 -7.676 1 93.19 92 ALA A O 1
ATOM 723 N N . ARG A 1 93 ? 0.325 9.023 -9.008 1 91.38 93 ARG A N 1
ATOM 724 C CA . ARG A 1 93 ? -1.036 8.758 -8.555 1 91.38 93 ARG A CA 1
ATOM 725 C C . ARG A 1 93 ? -1.643 7.574 -9.297 1 91.38 93 ARG A C 1
ATOM 727 O O . ARG A 1 93 ? -1.207 7.234 -10.398 1 91.38 93 ARG A O 1
ATOM 734 N N . GLY A 1 94 ? -2.512 6.918 -8.57 1 85.5 94 GLY A N 1
ATOM 735 C CA . GLY A 1 94 ? -3.188 5.793 -9.195 1 85.5 94 GLY A CA 1
ATOM 736 C C . GLY A 1 94 ? -2.355 4.527 -9.203 1 85.5 94 GLY A C 1
ATOM 737 O O . GLY A 1 94 ? -2.711 3.547 -9.867 1 85.5 94 GLY A O 1
ATOM 738 N N . LYS A 1 95 ? -1.289 4.527 -8.484 1 86.12 95 LYS A N 1
ATOM 739 C CA . LYS A 1 95 ? -0.38 3.385 -8.484 1 86.12 95 LYS A CA 1
ATOM 740 C C . LYS A 1 95 ? -0.359 2.701 -7.117 1 86.12 95 LYS A C 1
ATOM 742 O O . LYS A 1 95 ? 0.464 1.815 -6.875 1 86.12 95 LYS A O 1
ATOM 747 N N . GLY A 1 96 ? -1.188 3.17 -6.203 1 90.31 96 GLY A N 1
ATOM 748 C CA . GLY A 1 96 ? -1.271 2.58 -4.875 1 90.31 96 GLY A CA 1
ATOM 749 C C . GLY A 1 96 ? -0.316 3.213 -3.881 1 90.31 96 GLY A C 1
ATOM 750 O O . GLY A 1 96 ? -0.31 2.854 -2.703 1 90.31 96 GLY A O 1
ATOM 751 N N . ILE A 1 97 ? 0.454 4.176 -4.266 1 93.88 97 ILE A N 1
ATOM 752 C CA . ILE A 1 97 ? 1.48 4.785 -3.426 1 93.88 97 ILE A CA 1
ATOM 753 C C . ILE A 1 97 ? 0.823 5.535 -2.27 1 93.88 97 ILE A C 1
ATOM 755 O O . ILE A 1 97 ? 1.254 5.422 -1.121 1 93.88 97 ILE A O 1
ATOM 759 N N . GLY A 1 98 ? -0.226 6.246 -2.588 1 96 98 GLY A N 1
ATOM 760 C CA . GLY A 1 98 ? -0.938 6.965 -1.541 1 96 98 GLY A CA 1
ATOM 761 C C . GLY A 1 98 ? -1.522 6.047 -0.482 1 96 98 GLY A C 1
ATOM 762 O O . GLY A 1 98 ? -1.438 6.336 0.713 1 96 98 GLY A O 1
ATOM 763 N N . ARG A 1 99 ? -2.047 5.031 -0.962 1 94.06 99 ARG A N 1
ATOM 764 C CA . ARG A 1 99 ? -2.613 4.051 -0.043 1 94.06 99 ARG A CA 1
ATOM 765 C C . ARG A 1 99 ? -1.532 3.451 0.853 1 94.06 99 ARG A C 1
ATOM 767 O O . ARG A 1 99 ? -1.731 3.301 2.059 1 94.06 99 ARG A O 1
ATOM 774 N N . ALA A 1 100 ? -0.428 3.104 0.233 1 93.94 100 ALA A N 1
ATOM 775 C CA . ALA A 1 100 ? 0.681 2.535 0.994 1 93.94 100 ALA A CA 1
ATOM 776 C C . ALA A 1 100 ? 1.184 3.518 2.049 1 93.94 100 ALA A C 1
ATOM 778 O O . ALA A 1 100 ? 1.463 3.129 3.186 1 93.94 100 ALA A O 1
ATOM 779 N N . LEU A 1 101 ? 1.297 4.715 1.66 1 95.81 101 LEU A N 1
ATOM 780 C CA . LEU A 1 101 ? 1.719 5.77 2.576 1 95.81 101 LEU A CA 1
ATOM 781 C C . LEU A 1 101 ? 0.755 5.887 3.752 1 95.81 101 LEU A C 1
ATOM 783 O O . LEU A 1 101 ? 1.178 5.879 4.91 1 95.81 101 LEU A O 1
ATOM 787 N N . LEU A 1 102 ? -0.487 5.965 3.41 1 96.19 102 LEU A N 1
ATOM 788 C CA . LEU A 1 102 ? -1.514 6.141 4.43 1 96.19 102 LEU A CA 1
ATOM 789 C C . LEU A 1 102 ? -1.535 4.953 5.391 1 96.19 102 LEU A C 1
ATOM 791 O O . LEU A 1 102 ? -1.574 5.137 6.609 1 96.19 102 LEU A O 1
ATOM 795 N N . ASP A 1 103 ? -1.459 3.779 4.898 1 93.44 103 ASP A N 1
ATOM 796 C CA . ASP A 1 103 ? -1.475 2.576 5.723 1 93.44 103 ASP A CA 1
ATOM 797 C C . ASP A 1 103 ? -0.278 2.547 6.672 1 93.44 103 ASP A C 1
ATOM 799 O O . ASP A 1 103 ? -0.419 2.205 7.848 1 93.44 103 ASP A O 1
ATOM 803 N N . ALA A 1 104 ? 0.848 2.867 6.113 1 93.38 104 ALA A N 1
ATOM 804 C CA . ALA A 1 104 ? 2.057 2.895 6.934 1 93.38 104 ALA A CA 1
ATOM 805 C C . ALA A 1 104 ? 1.936 3.92 8.055 1 93.38 104 ALA A C 1
ATOM 807 O O . ALA A 1 104 ? 2.355 3.664 9.188 1 93.38 104 ALA A O 1
ATOM 808 N N . LEU A 1 105 ? 1.366 5.004 7.738 1 95.62 105 LEU A N 1
ATOM 809 C CA . LEU A 1 105 ? 1.244 6.07 8.727 1 95.62 105 LEU A CA 1
ATOM 810 C C . LEU A 1 105 ? 0.203 5.715 9.781 1 95.62 105 LEU A C 1
ATOM 812 O O . LEU A 1 105 ? 0.377 6.031 10.961 1 95.62 105 LEU A O 1
ATOM 816 N N . ILE A 1 106 ? -0.867 5.117 9.359 1 94.31 106 ILE A N 1
ATOM 817 C CA . ILE A 1 106 ? -1.88 4.66 10.305 1 94.31 106 ILE A CA 1
ATOM 818 C C . ILE A 1 106 ? -1.261 3.666 11.281 1 94.31 106 ILE A C 1
ATOM 820 O O . ILE A 1 106 ? -1.47 3.766 12.492 1 94.31 106 ILE A O 1
ATOM 824 N N . SER A 1 107 ? -0.507 2.779 10.789 1 90.31 107 SER A N 1
ATOM 825 C CA . SER A 1 107 ? 0.182 1.808 11.633 1 90.31 107 SER A CA 1
ATOM 826 C C . SER A 1 107 ? 1.139 2.496 12.602 1 90.31 107 SER A C 1
ATOM 828 O O . SER A 1 107 ? 1.188 2.15 13.781 1 90.31 107 SER A O 1
ATOM 830 N N . SER A 1 108 ? 1.901 3.379 12.094 1 92.19 108 SER A N 1
ATOM 831 C CA . SER A 1 108 ? 2.852 4.125 12.914 1 92.19 108 SER A CA 1
ATOM 832 C C . SER A 1 108 ? 2.141 4.91 14.008 1 92.19 108 SER A C 1
ATOM 834 O O . SER A 1 108 ? 2.602 4.945 15.156 1 92.19 108 SER A O 1
ATOM 836 N N . ALA A 1 109 ? 1.062 5.523 13.609 1 95.38 109 ALA A N 1
ATOM 837 C CA . ALA A 1 109 ? 0.29 6.301 14.578 1 95.38 109 ALA A CA 1
ATOM 838 C C . ALA A 1 109 ? -0.261 5.406 15.688 1 95.38 109 ALA A C 1
ATOM 840 O O . ALA A 1 109 ? -0.203 5.762 16.859 1 95.38 109 ALA A O 1
ATOM 841 N N . SER A 1 110 ? -0.754 4.27 15.32 1 93.62 110 SER A N 1
ATOM 842 C CA . SER A 1 110 ? -1.241 3.303 16.297 1 93.62 110 SER A CA 1
ATOM 843 C C . SER A 1 110 ? -0.127 2.857 17.234 1 93.62 110 SER A C 1
ATOM 845 O O . SER A 1 110 ? -0.324 2.789 18.453 1 93.62 110 SER A O 1
ATOM 847 N N . ALA A 1 111 ? 1.009 2.594 16.656 1 88.88 111 ALA A N 1
ATOM 848 C CA . ALA A 1 111 ? 2.158 2.152 17.453 1 88.88 111 ALA A CA 1
ATOM 849 C C . ALA A 1 111 ? 2.609 3.24 18.422 1 88.88 111 ALA A C 1
ATOM 851 O O . ALA A 1 111 ? 3.133 2.941 19.5 1 88.88 111 ALA A O 1
ATOM 852 N N . ALA A 1 112 ? 2.367 4.465 18.016 1 92.75 112 ALA A N 1
ATOM 853 C CA . ALA A 1 112 ? 2.756 5.602 18.844 1 92.75 112 ALA A CA 1
ATOM 854 C C . ALA A 1 112 ? 1.739 5.84 19.953 1 92.75 112 ALA A C 1
ATOM 856 O O . ALA A 1 112 ? 1.919 6.734 20.781 1 92.75 112 ALA A O 1
ATOM 857 N N . GLY A 1 113 ? 0.643 5.121 19.906 1 93.88 113 GLY A N 1
ATOM 858 C CA . GLY A 1 113 ? -0.313 5.18 21 1 93.88 113 GLY A CA 1
ATOM 859 C C . GLY A 1 113 ? -1.505 6.07 20.703 1 93.88 113 GLY A C 1
ATOM 860 O O . GLY A 1 113 ? -2.33 6.324 21.594 1 93.88 113 GLY A O 1
ATOM 861 N N . TYR A 1 114 ? -1.62 6.574 19.484 1 96.94 114 TYR A N 1
ATOM 862 C CA . TYR A 1 114 ? -2.781 7.383 19.141 1 96.94 114 TYR A CA 1
ATOM 863 C C . TYR A 1 114 ? -4.035 6.523 19.031 1 96.94 114 TYR A C 1
ATOM 865 O O . TYR A 1 114 ? -3.963 5.363 18.625 1 96.94 114 TYR A O 1
ATOM 873 N N . ARG A 1 115 ? -5.168 7.137 19.344 1 96.75 115 ARG A N 1
ATOM 874 C CA . ARG A 1 115 ? -6.441 6.426 19.312 1 96.75 115 ARG A CA 1
ATOM 875 C C . ARG A 1 115 ? -7.285 6.871 18.125 1 96.75 115 ARG A C 1
ATOM 877 O O . ARG A 1 115 ? -8.234 6.188 17.734 1 96.75 115 ARG A O 1
ATOM 884 N N . HIS A 1 116 ? -6.938 8.078 17.625 1 97.44 116 HIS A N 1
ATOM 885 C CA . HIS A 1 116 ? -7.621 8.617 16.453 1 97.44 116 HIS A CA 1
ATOM 886 C C . HIS A 1 116 ? -6.637 9.297 15.508 1 97.44 116 HIS A C 1
ATOM 888 O O . HIS A 1 116 ? -5.641 9.875 15.953 1 97.44 116 HIS A O 1
ATOM 894 N N . CYS A 1 117 ? -6.945 9.148 14.32 1 98.12 117 CYS A N 1
ATOM 895 C CA . CYS A 1 117 ? -6.293 9.953 13.289 1 98.12 117 CYS A CA 1
ATOM 896 C C . CYS A 1 117 ? -7.289 10.891 12.617 1 98.12 117 CYS A C 1
ATOM 898 O O . CYS A 1 117 ? -8.32 10.445 12.109 1 98.12 117 CYS A O 1
ATOM 900 N N . TYR A 1 118 ? -6.996 12.18 12.727 1 97.94 118 TYR A N 1
ATOM 901 C CA . TYR A 1 118 ? -7.801 13.266 12.172 1 97.94 118 TYR A CA 1
ATOM 902 C C . TYR A 1 118 ? -7.137 13.875 10.945 1 97.94 118 TYR A C 1
ATOM 904 O O . TYR A 1 118 ? -5.914 13.797 10.797 1 97.94 118 TYR A O 1
ATOM 912 N N . LEU A 1 119 ? -7.977 14.344 10 1 97.25 119 LEU A N 1
ATOM 913 C CA . LEU A 1 119 ? -7.379 15.094 8.898 1 97.25 119 LEU A CA 1
ATOM 914 C C . LEU A 1 119 ? -8.352 16.141 8.359 1 97.25 119 LEU A C 1
ATOM 916 O O . LEU A 1 119 ? -9.555 16.062 8.609 1 97.25 119 LEU A O 1
ATOM 920 N N . GLU A 1 120 ? -7.75 17.172 7.723 1 94.75 120 GLU A N 1
ATOM 921 C CA . GLU A 1 120 ? -8.453 18.203 6.961 1 94.75 120 GLU A CA 1
ATOM 922 C C . GLU A 1 120 ? -7.961 18.25 5.516 1 94.75 120 GLU A C 1
ATOM 924 O O . GLU A 1 120 ? -6.762 18.109 5.258 1 94.75 120 GLU A O 1
ATOM 929 N N . THR A 1 121 ? -8.922 18.312 4.645 1 93.56 121 THR A N 1
ATOM 930 C CA . THR A 1 121 ? -8.531 18.375 3.238 1 93.56 121 THR A CA 1
ATOM 931 C C . THR A 1 121 ? -9.43 19.344 2.479 1 93.56 121 THR A C 1
ATOM 933 O O . THR A 1 121 ? -10.273 20.016 3.078 1 93.56 121 THR A O 1
ATOM 936 N N . PHE A 1 122 ? -9.062 19.531 1.238 1 89.5 122 PHE A N 1
ATOM 937 C CA . PHE A 1 122 ? -9.664 20.516 0.354 1 89.5 122 PHE A CA 1
ATOM 938 C C . PHE A 1 122 ? -10.641 19.859 -0.611 1 89.5 122 PHE A C 1
ATOM 940 O O . PHE A 1 122 ? -10.359 18.797 -1.159 1 89.5 122 PHE A O 1
ATOM 947 N N . GLY A 1 123 ? -11.805 20.469 -0.799 1 90 123 GLY A N 1
ATOM 948 C CA . GLY A 1 123 ? -12.922 19.938 -1.566 1 90 123 GLY A CA 1
ATOM 949 C C . GLY A 1 123 ? -12.516 19.406 -2.922 1 90 123 GLY A C 1
ATOM 950 O O . GLY A 1 123 ? -12.875 18.281 -3.281 1 90 123 GLY A O 1
ATOM 951 N N . PRO A 1 124 ? -11.719 20.141 -3.623 1 90.5 124 PRO A N 1
ATOM 952 C CA . PRO A 1 124 ? -11.344 19.719 -4.973 1 90.5 124 PRO A CA 1
ATOM 953 C C . PRO A 1 124 ? -10.438 18.484 -4.977 1 90.5 124 PRO A C 1
ATOM 955 O O . PRO A 1 124 ? -10.227 17.859 -6.023 1 90.5 124 PRO A O 1
ATOM 958 N N . MET A 1 125 ? -9.898 18.078 -3.908 1 91.06 125 MET A N 1
ATOM 959 C CA . MET A 1 125 ? -9 16.938 -3.828 1 91.06 125 MET A CA 1
ATOM 960 C C . MET A 1 125 ? -9.781 15.633 -3.65 1 91.06 125 MET A C 1
ATOM 962 O O . MET A 1 125 ? -9.555 14.891 -2.691 1 91.06 125 MET A O 1
ATOM 966 N N . SER A 1 126 ? -10.531 15.312 -4.645 1 92.5 126 SER A N 1
ATOM 967 C CA . SER A 1 126 ? -11.508 14.227 -4.598 1 92.5 126 SER A CA 1
ATOM 968 C C . SER A 1 126 ? -10.812 12.867 -4.504 1 92.5 126 SER A C 1
ATOM 970 O O . SER A 1 126 ? -11.305 11.961 -3.83 1 92.5 126 SER A O 1
ATOM 972 N N . GLN A 1 127 ? -9.703 12.727 -5.172 1 91.69 127 GLN A N 1
ATOM 973 C CA . GLN A 1 127 ? -8.984 11.461 -5.113 1 91.69 127 GLN A CA 1
ATOM 974 C C . GLN A 1 127 ? -8.5 11.172 -3.697 1 91.69 127 GLN A C 1
ATOM 976 O O . GLN A 1 127 ? -8.602 10.039 -3.223 1 91.69 127 GLN A O 1
ATOM 981 N N . ALA A 1 128 ? -7.996 12.188 -3.072 1 94.12 128 ALA A N 1
ATOM 982 C CA . ALA A 1 128 ? -7.555 12.031 -1.688 1 94.12 128 ALA A CA 1
ATOM 983 C C . ALA A 1 128 ? -8.727 11.656 -0.779 1 94.12 128 ALA A C 1
ATOM 985 O O . ALA A 1 128 ? -8.594 10.773 0.069 1 94.12 128 ALA A O 1
ATOM 986 N N . GLN A 1 129 ? -9.836 12.305 -0.995 1 95.69 129 GLN A N 1
ATOM 987 C CA . GLN A 1 129 ? -11.023 12.016 -0.205 1 95.69 129 GLN A CA 1
ATOM 988 C C . GLN A 1 129 ? -11.453 10.562 -0.376 1 95.69 129 GLN A C 1
ATOM 990 O O . GLN A 1 129 ? -11.773 9.883 0.602 1 95.69 129 GLN A O 1
ATOM 995 N N . GLY A 1 130 ? -11.477 10.148 -1.606 1 94.75 130 GLY A N 1
ATOM 996 C CA . GLY A 1 130 ? -11.789 8.758 -1.874 1 94.75 130 GLY A CA 1
ATOM 997 C C . GLY A 1 130 ? -10.859 7.789 -1.166 1 94.75 130 GLY A C 1
ATOM 998 O O . GLY A 1 130 ? -11.305 6.762 -0.65 1 94.75 130 GLY A O 1
ATOM 999 N N . LEU A 1 131 ? -9.625 8.117 -1.181 1 94.5 131 LEU A N 1
ATOM 1000 C CA . LEU A 1 131 ? -8.633 7.305 -0.488 1 94.5 131 LEU A CA 1
ATOM 1001 C C . LEU A 1 131 ? -8.938 7.223 1.003 1 94.5 131 LEU A C 1
ATOM 1003 O O . LEU A 1 131 ? -8.938 6.137 1.583 1 94.5 131 LEU A O 1
ATOM 1007 N N . TYR A 1 132 ? -9.242 8.344 1.646 1 96.94 132 TYR A N 1
ATOM 1008 C CA . TYR A 1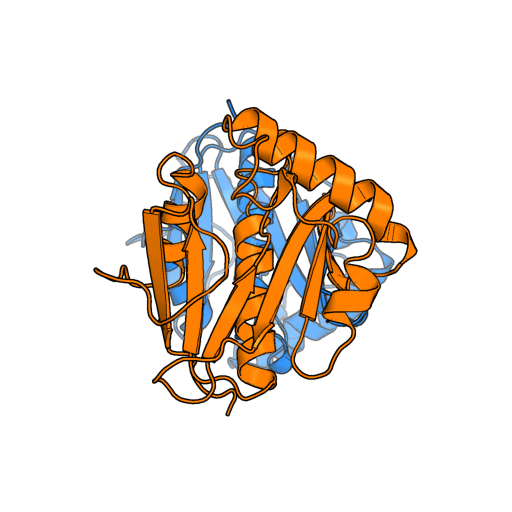 132 ? -9.508 8.375 3.08 1 96.94 132 TYR A CA 1
ATOM 1009 C C . TYR A 1 132 ? -10.734 7.535 3.424 1 96.94 132 TYR A C 1
ATOM 1011 O O . TYR A 1 132 ? -10.711 6.754 4.375 1 96.94 132 TYR A O 1
ATOM 1019 N N . LEU A 1 133 ? -11.734 7.664 2.6 1 95.62 133 LEU A N 1
ATOM 1020 C CA . LEU A 1 133 ? -12.953 6.887 2.807 1 95.62 133 LEU A CA 1
ATOM 1021 C C . LEU A 1 133 ? -12.672 5.391 2.676 1 95.62 133 LEU A C 1
ATOM 1023 O O . LEU A 1 133 ? -13.141 4.594 3.49 1 95.62 133 LEU A O 1
ATOM 1027 N N . SER A 1 134 ? -11.891 5.082 1.736 1 90.94 134 SER A N 1
ATOM 1028 C CA . SER A 1 134 ? -11.586 3.678 1.479 1 90.94 134 SER A CA 1
ATOM 1029 C C . SER A 1 134 ? -10.734 3.084 2.592 1 90.94 134 SER A C 1
ATOM 1031 O O . SER A 1 134 ? -10.609 1.862 2.703 1 90.94 134 SER A O 1
ATOM 1033 N N . ARG A 1 135 ? -10.133 3.971 3.365 1 92.56 135 ARG A N 1
ATOM 1034 C CA . ARG A 1 135 ? -9.234 3.492 4.414 1 92.56 135 ARG A CA 1
ATOM 1035 C C . ARG A 1 135 ? -9.859 3.676 5.793 1 92.56 135 ARG A C 1
ATOM 1037 O O . ARG A 1 135 ? -9.148 3.805 6.789 1 92.56 135 ARG A O 1
ATOM 1044 N N . GLY A 1 136 ? -11.109 3.768 5.891 1 94 136 GLY A N 1
ATOM 1045 C CA . GLY A 1 136 ? -11.82 3.691 7.152 1 94 136 GLY A CA 1
ATOM 1046 C C . GLY A 1 136 ? -12.039 5.047 7.801 1 94 136 GLY A C 1
ATOM 1047 O O . GLY A 1 136 ? -12.562 5.133 8.914 1 94 136 GLY A O 1
ATOM 1048 N N . PHE A 1 137 ? -11.633 6.102 7.129 1 97.56 137 PHE A N 1
ATOM 1049 C CA . PHE A 1 137 ? -11.953 7.43 7.641 1 97.56 137 PHE A CA 1
ATOM 1050 C C . PHE A 1 137 ? -13.43 7.75 7.426 1 97.56 137 PHE A C 1
ATOM 1052 O O . PHE A 1 137 ? -14 7.406 6.391 1 97.56 137 PHE A O 1
ATOM 1059 N N . GLU A 1 138 ? -13.945 8.453 8.383 1 97.94 138 GLU A N 1
ATOM 1060 C CA . GLU A 1 138 ? -15.336 8.883 8.305 1 97.94 138 GLU A CA 1
ATOM 1061 C C . GLU A 1 138 ? -15.438 10.406 8.242 1 97.94 138 GLU A C 1
ATOM 1063 O O . GLU A 1 138 ? -14.695 11.109 8.938 1 97.94 138 GLU A O 1
ATOM 1068 N N . PRO A 1 139 ? -16.375 10.883 7.434 1 97.12 139 PRO A N 1
ATOM 1069 C CA . PRO A 1 139 ? -16.531 12.336 7.34 1 97.12 139 PRO A CA 1
ATOM 1070 C C . PRO A 1 139 ? -17.094 12.953 8.617 1 97.12 139 PRO A C 1
ATOM 1072 O O . PRO A 1 139 ? -17.938 12.336 9.281 1 97.12 139 PRO A O 1
ATOM 1075 N N . LEU A 1 140 ? -16.594 14.164 8.875 1 96.38 140 LEU A N 1
ATOM 1076 C CA . LEU A 1 140 ? -17.078 14.961 10 1 96.38 140 LEU A CA 1
ATOM 1077 C C . LEU A 1 140 ? -17.859 16.172 9.508 1 96.38 140 LEU A C 1
ATOM 1079 O O . LEU A 1 140 ? -17.562 16.719 8.438 1 96.38 140 LEU A O 1
ATOM 1083 N N . SER A 1 141 ? -18.812 16.594 10.289 1 94.5 141 SER A N 1
ATOM 1084 C CA . SER A 1 141 ? -19.625 17.75 9.922 1 94.5 141 SER A CA 1
ATOM 1085 C C . SER A 1 141 ? -18.953 19.062 10.367 1 94.5 141 SER A C 1
ATOM 1087 O O . SER A 1 141 ? -19.359 20.141 9.922 1 94.5 141 SER A O 1
ATOM 1089 N N . ALA A 1 142 ? -17.969 18.969 11.219 1 93.25 142 ALA A N 1
ATOM 1090 C CA . ALA A 1 142 ? -17.234 20.125 11.734 1 93.25 142 ALA A CA 1
ATOM 1091 C C . ALA A 1 142 ? -15.812 19.734 12.148 1 93.25 142 ALA A C 1
ATOM 1093 O O . ALA A 1 142 ? -15.539 18.562 12.414 1 93.25 142 ALA A O 1
ATOM 1094 N N . PRO A 1 143 ? -15 20.703 12.195 1 93.81 143 PRO A N 1
ATOM 1095 C CA . PRO A 1 143 ? -13.633 20.375 12.633 1 93.81 143 PRO A CA 1
ATOM 1096 C C . PRO A 1 143 ? -13.562 20 14.109 1 93.81 143 PRO A C 1
ATOM 1098 O O . PRO A 1 143 ? -14.367 20.469 14.914 1 93.81 143 PRO A O 1
ATOM 1101 N N . TRP A 1 144 ? -12.617 19.062 14.445 1 94 144 TRP A N 1
ATOM 1102 C CA . TRP A 1 144 ? -12.406 18.656 15.836 1 94 144 TRP A CA 1
ATOM 1103 C C . TRP A 1 144 ? -11.594 19.719 16.594 1 94 144 TRP A C 1
ATOM 1105 O O . TRP A 1 144 ? -11.57 19.719 17.828 1 94 144 TRP A O 1
ATOM 1115 N N . GLY A 1 145 ? -10.977 20.562 15.922 1 89.94 145 GLY A N 1
ATOM 1116 C CA . GLY A 1 145 ? -10.125 21.578 16.531 1 89.94 145 GLY A CA 1
ATOM 1117 C C . GLY A 1 145 ? -9.625 22.609 15.539 1 89.94 145 GLY A C 1
ATOM 1118 O O . GLY A 1 145 ? -10.266 22.844 14.508 1 89.94 145 GLY A O 1
ATOM 1119 N N . GLU A 1 146 ? -8.562 23.281 16.078 1 82.81 146 GLU A N 1
ATOM 1120 C CA . GLU A 1 146 ? -7.98 24.328 15.242 1 82.81 146 GLU A CA 1
ATOM 1121 C C . GLU A 1 146 ? -6.648 23.875 14.641 1 82.81 146 GLU A C 1
ATOM 1123 O O . GLU A 1 146 ? -5.641 23.797 15.344 1 82.81 146 GLU A O 1
ATOM 1128 N N . SER A 1 147 ? -6.676 23.578 13.367 1 77.19 147 SER A N 1
ATOM 1129 C CA . SER A 1 147 ? -5.461 23.109 12.703 1 77.19 147 SER A CA 1
ATOM 1130 C C . SER A 1 147 ? -4.598 24.281 12.242 1 77.19 147 SER A C 1
ATOM 1132 O O . SER A 1 147 ? -3.424 24.109 11.922 1 77.19 147 SER A O 1
ATOM 1134 N N . GLY A 1 148 ? -5.164 25.438 12.234 1 74.62 148 GLY A N 1
ATOM 1135 C CA . GLY A 1 148 ? -4.492 26.609 11.672 1 74.62 148 GLY A CA 1
ATOM 1136 C C . GLY A 1 148 ? -4.711 26.766 10.18 1 74.62 148 GLY A C 1
ATOM 1137 O O . GLY A 1 148 ? -4.418 27.812 9.609 1 74.62 148 GLY A O 1
ATOM 1138 N N . HIS A 1 149 ? -5.156 25.656 9.586 1 70 149 HIS A N 1
ATOM 1139 C CA . HIS A 1 149 ? -5.539 25.75 8.188 1 70 149 HIS A CA 1
ATOM 1140 C C . HIS A 1 149 ? -6.996 26.172 8.039 1 70 149 HIS A C 1
ATOM 1142 O O . HIS A 1 149 ? -7.895 25.516 8.57 1 70 149 HIS A O 1
ATOM 1148 N N . ASN A 1 150 ? -7.145 27.297 7.371 1 74.62 150 ASN A N 1
ATOM 1149 C CA . ASN A 1 150 ? -8.492 27.859 7.348 1 74.62 150 ASN A CA 1
ATOM 1150 C C . ASN A 1 150 ? -9.148 27.688 5.98 1 74.62 150 ASN A C 1
ATOM 1152 O O . ASN A 1 150 ? -10.266 28.141 5.762 1 74.62 150 ASN A O 1
ATOM 1156 N N . ALA A 1 151 ? -8.445 27.078 5.164 1 78 151 ALA A N 1
ATOM 1157 C CA . ALA A 1 151 ? -8.992 26.969 3.814 1 78 151 ALA A CA 1
ATOM 1158 C C . ALA A 1 151 ? -9.508 25.562 3.543 1 78 151 ALA A C 1
ATOM 1160 O O . ALA A 1 151 ? -10.188 25.328 2.539 1 78 151 ALA A O 1
ATOM 1161 N N . CYS A 1 152 ? -9.273 24.719 4.488 1 82.12 152 CYS A N 1
ATOM 1162 C CA . CYS A 1 152 ? -9.805 23.375 4.344 1 82.12 152 CYS A CA 1
ATOM 1163 C C . CYS A 1 152 ? -11.289 23.344 4.684 1 82.12 152 CYS A C 1
ATOM 1165 O O . CYS A 1 152 ? -11.734 24 5.625 1 82.12 152 CYS A O 1
ATOM 1167 N N . ASP A 1 153 ? -12.023 22.5 3.854 1 88.19 153 ASP A N 1
ATOM 1168 C CA . ASP A 1 153 ? -13.477 22.516 4.027 1 88.19 153 ASP A CA 1
ATOM 1169 C C . ASP A 1 153 ? -14.016 21.094 4.188 1 88.19 153 ASP A C 1
ATOM 1171 O O . ASP A 1 153 ? -15.234 20.875 4.156 1 88.19 153 ASP A O 1
ATOM 1175 N N . ARG A 1 154 ? -13.141 20.141 4.246 1 93.88 154 ARG A N 1
ATOM 1176 C CA . ARG A 1 154 ? -13.508 18.75 4.496 1 93.88 154 ARG A CA 1
ATOM 1177 C C . ARG A 1 154 ? -12.711 18.172 5.664 1 93.88 154 ARG A C 1
ATOM 1179 O O . ARG A 1 154 ? -11.5 18.406 5.773 1 93.88 154 ARG A O 1
ATOM 1186 N N . TRP A 1 155 ? -13.414 17.484 6.508 1 96.19 155 TRP A N 1
ATOM 1187 C CA . TRP A 1 155 ? -12.781 16.891 7.684 1 96.19 155 TRP A CA 1
ATOM 1188 C C . TRP A 1 155 ? -13.117 15.414 7.805 1 96.19 155 TRP A C 1
ATOM 1190 O O . TRP A 1 155 ? -14.234 15 7.492 1 96.19 155 TRP A O 1
ATOM 1200 N N . TYR A 1 156 ? -12.148 14.617 8.211 1 97.69 156 TYR A N 1
ATOM 1201 C CA . TYR A 1 156 ? -12.312 13.188 8.414 1 97.69 156 TYR A CA 1
ATOM 1202 C C . TYR A 1 156 ? -11.617 12.727 9.688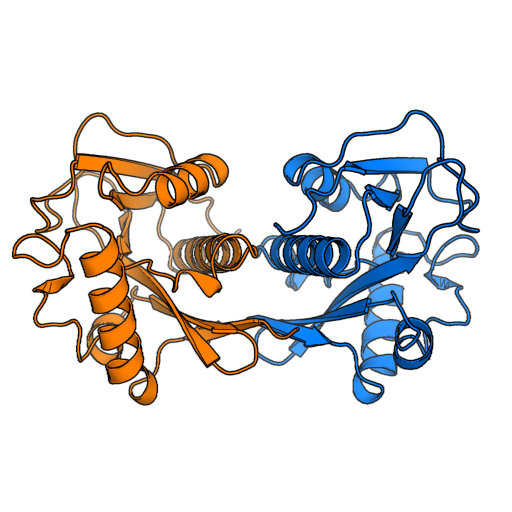 1 97.69 156 TYR A C 1
ATOM 1204 O O . TYR A 1 156 ? -10.656 13.352 10.141 1 97.69 156 TYR A O 1
ATOM 1212 N N . ALA A 1 157 ? -12.109 11.625 10.258 1 98.06 157 ALA A N 1
ATOM 1213 C CA . ALA A 1 157 ? -11.422 10.977 11.367 1 98.06 157 ALA A CA 1
ATOM 1214 C C . ALA A 1 157 ? -11.578 9.461 11.305 1 98.06 157 ALA A C 1
ATOM 1216 O O . ALA A 1 157 ? -12.539 8.953 10.719 1 98.06 157 ALA A O 1
ATOM 1217 N N . ARG A 1 158 ? -10.594 8.828 11.844 1 97.38 158 ARG A N 1
ATOM 1218 C CA . ARG A 1 158 ? -10.578 7.375 11.938 1 97.38 158 ARG A CA 1
ATOM 1219 C C . ARG A 1 158 ? -10.125 6.918 13.32 1 97.38 158 ARG A C 1
ATOM 1221 O O . ARG A 1 158 ? -9.133 7.418 13.852 1 97.38 158 ARG A O 1
ATOM 1228 N N . ARG A 1 159 ? -10.914 5.961 13.875 1 96.31 159 ARG A N 1
ATOM 1229 C CA . ARG A 1 159 ? -10.453 5.309 15.102 1 96.31 159 ARG A CA 1
ATOM 1230 C C . ARG A 1 159 ? -9.336 4.316 14.812 1 96.31 159 ARG A C 1
ATOM 1232 O O . ARG A 1 159 ? -9.422 3.543 13.852 1 96.31 159 ARG A O 1
ATOM 1239 N N . LEU A 1 160 ? -8.312 4.438 15.633 1 94.5 160 LEU A N 1
ATOM 1240 C CA . LEU A 1 160 ? -7.168 3.549 15.461 1 94.5 160 LEU A CA 1
ATOM 1241 C C . LEU A 1 160 ? -7.211 2.402 16.469 1 94.5 160 LEU A C 1
ATOM 1243 O O . LEU A 1 160 ? -7.594 2.598 17.625 1 94.5 160 LEU A O 1
ATOM 1247 N N . GLU A 1 161 ? -7.117 1.172 15.906 1 79.19 161 GLU A N 1
ATOM 1248 C CA . GLU A 1 161 ? -7.035 0.036 16.828 1 79.19 161 GLU A CA 1
ATOM 1249 C C . GLU A 1 161 ? -5.66 -0.048 17.484 1 79.19 161 GLU A C 1
ATOM 1251 O O . GLU A 1 161 ? -4.645 0.243 16.844 1 79.19 161 GLU A O 1
ATOM 1256 N N . LEU A 1 162 ? -5.711 -0.075 18.719 1 61.41 162 LEU A N 1
ATOM 1257 C CA . LEU A 1 162 ? -4.441 -0.169 19.438 1 61.41 162 LEU A CA 1
ATOM 1258 C C . LEU A 1 162 ? -3.686 -1.431 19.031 1 61.41 162 LEU A C 1
ATOM 1260 O O . LEU A 1 162 ? -4.293 -2.477 18.797 1 61.41 162 LEU A O 1
ATOM 1264 N N . ALA A 1 163 ? -2.553 -1.246 18.391 1 54.59 163 ALA A N 1
ATOM 1265 C CA . ALA A 1 163 ? -1.687 -2.391 18.125 1 54.59 163 ALA A CA 1
ATOM 1266 C C . ALA A 1 163 ? -1.623 -3.324 19.328 1 54.59 163 ALA A C 1
ATOM 1268 O O . ALA A 1 163 ? -1.468 -2.871 20.469 1 54.59 163 ALA A O 1
ATOM 1269 N N . ARG A 1 164 ? -2.379 -4.555 19.359 1 38.56 164 ARG A N 1
ATOM 1270 C CA . ARG A 1 164 ? -2.219 -5.488 20.469 1 38.56 164 ARG A CA 1
ATOM 1271 C C . ARG A 1 164 ? -0.746 -5.805 20.703 1 38.56 164 ARG A C 1
ATOM 1273 O O . ARG A 1 164 ? 0.064 -5.762 19.781 1 38.56 164 ARG A O 1
ATOM 1280 N N . MET B 1 1 ? 10.469 3.682 10.047 1 70.81 1 MET B N 1
ATOM 1281 C CA . MET B 1 1 ? 9.758 2.619 9.336 1 70.81 1 MET B CA 1
ATOM 1282 C C . MET B 1 1 ? 10.031 2.695 7.84 1 70.81 1 MET B C 1
ATOM 1284 O O . MET B 1 1 ? 9.922 3.766 7.238 1 70.81 1 MET B O 1
ATOM 1288 N N . SER B 1 2 ? 10.602 1.544 7.289 1 87.88 2 SER B N 1
ATOM 1289 C CA . SER B 1 2 ? 10.914 1.559 5.863 1 87.88 2 SER B CA 1
ATOM 1290 C C . SER B 1 2 ? 10.312 0.348 5.152 1 87.88 2 SER B C 1
ATOM 1292 O O . SER B 1 2 ? 10.453 -0.784 5.625 1 87.88 2 SER B O 1
ATOM 1294 N N . LEU B 1 3 ? 9.453 0.644 4.25 1 94.94 3 LEU B N 1
ATOM 1295 C CA . LEU B 1 3 ? 8.938 -0.375 3.346 1 94.94 3 LEU B CA 1
ATOM 1296 C C . LEU B 1 3 ? 9.539 -0.225 1.955 1 94.94 3 LEU B C 1
ATOM 1298 O O . LEU B 1 3 ? 9.578 0.878 1.404 1 94.94 3 LEU B O 1
ATOM 1302 N N . GLN B 1 4 ? 10.102 -1.321 1.498 1 96.31 4 GLN B N 1
ATOM 1303 C CA . GLN B 1 4 ? 10.609 -1.331 0.129 1 96.31 4 GLN B CA 1
ATOM 1304 C C . GLN B 1 4 ? 10 -2.475 -0.675 1 96.31 4 GLN B C 1
ATOM 1306 O O . GLN B 1 4 ? 10.016 -3.627 -0.24 1 96.31 4 GLN B O 1
ATOM 1311 N N . LEU B 1 5 ? 9.32 -2.141 -1.729 1 97.25 5 LEU B N 1
ATOM 1312 C CA . LEU B 1 5 ? 8.906 -3.111 -2.734 1 97.25 5 LEU B CA 1
ATOM 1313 C C . LEU B 1 5 ? 9.797 -3.031 -3.969 1 97.25 5 LEU B C 1
ATOM 1315 O O . LEU B 1 5 ? 9.969 -1.956 -4.547 1 97.25 5 LEU B O 1
ATOM 1319 N N . ARG B 1 6 ? 10.367 -4.137 -4.328 1 96.94 6 ARG B N 1
ATOM 1320 C CA . ARG B 1 6 ? 11.219 -4.152 -5.516 1 96.94 6 ARG B CA 1
ATOM 1321 C C . ARG B 1 6 ? 11.141 -5.5 -6.223 1 96.94 6 ARG B C 1
ATOM 1323 O O . ARG B 1 6 ? 10.656 -6.48 -5.656 1 96.94 6 ARG B O 1
ATOM 1330 N N . SER B 1 7 ? 11.672 -5.523 -7.469 1 97.31 7 SER B N 1
ATOM 1331 C CA . SER B 1 7 ? 11.695 -6.77 -8.227 1 97.31 7 SER B CA 1
ATOM 1332 C C . SER B 1 7 ? 12.594 -7.805 -7.562 1 97.31 7 SER B C 1
ATOM 1334 O O . SER B 1 7 ? 13.656 -7.469 -7.043 1 97.31 7 SER B O 1
ATOM 1336 N N . LEU B 1 8 ? 12.133 -9.008 -7.625 1 97.75 8 LEU B N 1
ATOM 1337 C CA . LEU B 1 8 ? 12.883 -10.172 -7.16 1 97.75 8 LEU B CA 1
ATOM 1338 C C . LEU B 1 8 ? 14.203 -10.305 -7.906 1 97.75 8 LEU B C 1
ATOM 1340 O O . LEU B 1 8 ? 14.25 -10.125 -9.125 1 97.75 8 LEU B O 1
ATOM 1344 N N . THR B 1 9 ? 15.273 -10.547 -7.145 1 97.31 9 THR B N 1
ATOM 1345 C CA . THR B 1 9 ? 16.578 -10.836 -7.723 1 97.31 9 THR B CA 1
ATOM 1346 C C . THR B 1 9 ? 17.078 -12.211 -7.27 1 97.31 9 THR B C 1
ATOM 1348 O O . THR B 1 9 ? 16.547 -12.781 -6.316 1 97.31 9 THR B O 1
ATOM 1351 N N . PRO B 1 10 ? 18.094 -12.742 -7.934 1 97.88 10 PRO B N 1
ATOM 1352 C CA . PRO B 1 10 ? 18.609 -14.055 -7.555 1 97.88 10 PRO B CA 1
ATOM 1353 C C . PRO B 1 10 ? 19.062 -14.117 -6.094 1 97.88 10 PRO B C 1
ATOM 1355 O O . PRO B 1 10 ? 18.953 -15.164 -5.453 1 97.88 10 PRO B O 1
ATOM 1358 N N . SER B 1 11 ? 19.516 -13.039 -5.555 1 97.94 11 SER B N 1
ATOM 1359 C CA . SER B 1 11 ? 20 -13.008 -4.18 1 97.94 11 SER B CA 1
ATOM 1360 C C . SER B 1 11 ? 18.844 -13.18 -3.186 1 97.94 11 SER B C 1
ATOM 1362 O O . SER B 1 11 ? 19.078 -13.445 -2.004 1 97.94 11 SER B O 1
ATOM 1364 N N . ASP B 1 12 ? 17.609 -13.086 -3.666 1 98.19 12 ASP B N 1
ATOM 1365 C CA . ASP B 1 12 ? 16.438 -13.203 -2.803 1 98.19 12 ASP B CA 1
ATOM 1366 C C . ASP B 1 12 ? 15.922 -14.641 -2.77 1 98.19 12 ASP B C 1
ATOM 1368 O O . ASP B 1 12 ? 15.117 -15 -1.905 1 98.19 12 ASP B O 1
ATOM 1372 N N . ASP B 1 13 ? 16.375 -15.461 -3.68 1 98.31 13 ASP B N 1
ATOM 1373 C CA . ASP B 1 13 ? 15.734 -16.734 -3.938 1 98.31 13 ASP B CA 1
ATOM 1374 C C . ASP B 1 13 ? 15.688 -17.594 -2.672 1 98.31 13 ASP B C 1
ATOM 1376 O O . ASP B 1 13 ? 14.617 -18.062 -2.273 1 98.31 13 ASP B O 1
ATOM 1380 N N . ALA B 1 14 ? 16.812 -17.766 -2.035 1 98.06 14 ALA B N 1
ATOM 1381 C CA . ALA B 1 14 ? 16.891 -18.656 -0.883 1 98.06 14 ALA B CA 1
ATOM 1382 C C . ALA B 1 14 ? 16.016 -18.156 0.264 1 98.06 14 ALA B C 1
ATOM 1384 O O . ALA B 1 14 ? 15.273 -18.922 0.878 1 98.06 14 ALA B O 1
ATOM 1385 N N . GLY B 1 15 ? 16.141 -16.875 0.571 1 98.19 15 GLY B N 1
ATOM 1386 C CA . GLY B 1 15 ? 15.352 -16.281 1.636 1 98.19 15 GLY B CA 1
ATOM 1387 C C . GLY B 1 15 ? 13.859 -16.344 1.369 1 98.19 15 GLY B C 1
ATOM 1388 O O . GLY B 1 15 ? 13.07 -16.625 2.273 1 98.19 15 GLY B O 1
ATOM 1389 N N . LEU B 1 16 ? 13.484 -16.109 0.153 1 98.38 16 LEU B N 1
ATOM 1390 C CA . LEU B 1 16 ? 12.078 -16.125 -0.219 1 98.38 16 LEU B CA 1
ATOM 1391 C C . LEU B 1 16 ? 11.508 -17.547 -0.141 1 98.38 16 LEU B C 1
ATOM 1393 O O . LEU B 1 16 ? 10.398 -17.734 0.36 1 98.38 16 LEU B O 1
ATOM 1397 N N . ALA B 1 17 ? 12.281 -18.5 -0.62 1 98.06 17 ALA B N 1
ATOM 1398 C CA . ALA B 1 17 ? 11.859 -19.891 -0.524 1 98.06 17 ALA B CA 1
ATOM 1399 C C . ALA B 1 17 ? 11.617 -20.297 0.929 1 98.06 17 ALA B C 1
ATOM 1401 O O . ALA B 1 17 ? 10.633 -20.953 1.241 1 98.06 17 ALA B O 1
ATOM 1402 N N . ALA B 1 18 ? 12.508 -19.891 1.792 1 97.94 18 ALA B N 1
ATOM 1403 C CA . ALA B 1 18 ? 12.383 -20.203 3.215 1 97.94 18 ALA B CA 1
ATOM 1404 C C . ALA B 1 18 ? 11.117 -19.578 3.801 1 97.94 18 ALA B C 1
ATOM 1406 O O . ALA B 1 18 ? 10.398 -20.219 4.578 1 97.94 18 ALA B O 1
ATOM 1407 N N . ILE B 1 19 ? 10.805 -18.375 3.432 1 98.19 19 ILE B N 1
ATOM 1408 C CA . ILE B 1 19 ? 9.617 -17.672 3.912 1 98.19 19 ILE B CA 1
ATOM 1409 C C . ILE B 1 19 ? 8.359 -18.391 3.445 1 98.19 19 ILE B C 1
ATOM 1411 O O . ILE B 1 19 ? 7.453 -18.656 4.238 1 98.19 19 ILE B O 1
ATOM 1415 N N . ILE B 1 20 ? 8.312 -18.734 2.174 1 97.62 20 ILE B N 1
ATOM 1416 C CA . ILE B 1 20 ? 7.137 -19.391 1.599 1 97.62 20 ILE B CA 1
ATOM 1417 C C . ILE B 1 20 ? 6.895 -20.719 2.295 1 97.62 20 ILE B C 1
ATOM 1419 O O . ILE B 1 20 ? 5.77 -21.016 2.717 1 97.62 20 ILE B O 1
ATOM 1423 N N . ARG B 1 21 ? 7.93 -21.469 2.521 1 97.06 21 ARG B N 1
ATOM 1424 C CA . ARG B 1 21 ? 7.793 -22.75 3.193 1 97.06 21 ARG B CA 1
ATOM 1425 C C . ARG B 1 21 ? 7.344 -22.562 4.641 1 97.06 21 ARG B C 1
ATOM 1427 O O . ARG B 1 21 ? 6.52 -23.328 5.141 1 97.06 21 ARG B O 1
ATOM 1434 N N . GLN B 1 22 ? 7.883 -21.594 5.281 1 97.19 22 GLN B N 1
ATOM 1435 C CA . GLN B 1 22 ? 7.488 -21.312 6.656 1 97.19 22 GLN B CA 1
ATOM 1436 C C . GLN B 1 22 ? 6.004 -20.953 6.742 1 97.19 22 GLN B C 1
ATOM 1438 O O . GLN B 1 22 ? 5.289 -21.484 7.602 1 97.19 22 GLN B O 1
ATOM 1443 N N . VAL B 1 23 ? 5.562 -20.078 5.859 1 96.38 23 VAL B N 1
ATOM 1444 C CA . VAL B 1 23 ? 4.18 -19.625 5.895 1 96.38 23 VAL B CA 1
ATOM 1445 C C . VAL B 1 23 ? 3.238 -20.766 5.555 1 96.38 23 VAL B C 1
ATOM 1447 O O . VAL B 1 23 ? 2.211 -20.953 6.211 1 96.38 23 VAL B O 1
ATOM 1450 N N . LEU B 1 24 ? 3.596 -21.547 4.512 1 95.06 24 LEU B N 1
ATOM 1451 C CA . LEU B 1 24 ? 2.764 -22.688 4.141 1 95.06 24 LEU B CA 1
ATOM 1452 C C . LEU B 1 24 ? 2.682 -23.688 5.277 1 95.06 24 LEU B C 1
ATOM 1454 O O . LEU B 1 24 ? 1.633 -24.297 5.504 1 95.06 24 LEU B O 1
ATOM 1458 N N . THR B 1 25 ? 3.746 -23.891 6.012 1 95.75 25 THR B N 1
ATOM 1459 C CA . THR B 1 25 ? 3.756 -24.781 7.164 1 95.75 25 THR B CA 1
ATOM 1460 C C . THR B 1 25 ? 2.818 -24.266 8.25 1 95.75 25 THR B C 1
ATOM 1462 O O . THR B 1 25 ? 2.092 -25.047 8.875 1 95.75 25 THR B O 1
ATOM 1465 N N . GLU B 1 26 ? 2.834 -22.984 8.461 1 94.38 26 GLU B N 1
ATOM 1466 C CA . GLU B 1 26 ? 1.938 -22.344 9.422 1 94.38 26 GLU B CA 1
ATOM 1467 C C . GLU B 1 26 ? 0.482 -22.703 9.141 1 94.38 26 GLU B C 1
ATOM 1469 O O . GLU B 1 26 ? -0.316 -22.844 10.07 1 94.38 26 GLU B O 1
ATOM 1474 N N . TYR B 1 27 ? 0.088 -22.875 7.926 1 92.94 27 TYR B N 1
ATOM 1475 C CA . TYR B 1 27 ? -1.298 -23.109 7.531 1 92.94 27 TYR B CA 1
ATOM 1476 C C . TYR B 1 27 ? -1.561 -24.578 7.281 1 92.94 27 TYR B C 1
ATOM 1478 O O . TYR B 1 27 ? -2.615 -24.953 6.762 1 92.94 27 TYR B O 1
ATOM 1486 N N . GLY B 1 28 ? -0.57 -25.391 7.586 1 91.81 28 GLY B N 1
ATOM 1487 C CA . GLY B 1 28 ? -0.711 -26.828 7.391 1 91.81 28 GLY B CA 1
ATOM 1488 C C . GLY B 1 28 ? -0.652 -27.25 5.934 1 91.81 28 GLY B C 1
ATOM 1489 O O . GLY B 1 28 ? -1.217 -28.266 5.551 1 91.81 28 GLY B O 1
ATOM 1490 N N . ALA B 1 29 ? -0.049 -26.406 5.121 1 90.69 29 ALA B N 1
ATOM 1491 C CA . ALA B 1 29 ? 0.03 -26.641 3.684 1 90.69 29 ALA B CA 1
ATOM 1492 C C . ALA B 1 29 ? 1.433 -27.094 3.275 1 90.69 29 ALA B C 1
ATOM 1494 O O . ALA B 1 29 ? 1.882 -26.797 2.162 1 90.69 29 ALA B O 1
ATOM 1495 N N . ASN B 1 30 ? 2.182 -27.578 4.227 1 93.12 30 ASN B N 1
ATOM 1496 C CA . ASN B 1 30 ? 3.512 -28.125 3.959 1 93.12 30 ASN B CA 1
ATOM 1497 C C . ASN B 1 30 ? 3.441 -29.531 3.393 1 93.12 30 ASN B C 1
ATOM 1499 O O . ASN B 1 30 ? 4.016 -30.469 3.959 1 93.12 30 ASN B O 1
ATOM 1503 N N . ARG B 1 31 ? 2.844 -29.703 2.203 1 89.19 31 ARG B N 1
ATOM 1504 C CA . ARG B 1 31 ? 2.588 -30.984 1.56 1 89.19 31 ARG B CA 1
ATOM 1505 C C . ARG B 1 31 ? 2.432 -30.812 0.051 1 89.19 31 ARG B C 1
ATOM 1507 O O . ARG B 1 31 ? 2.275 -29.703 -0.443 1 89.19 31 ARG B O 1
ATOM 1514 N N . PRO B 1 32 ? 2.469 -31.984 -0.671 1 86.69 32 PRO B N 1
ATOM 1515 C CA . PRO B 1 32 ? 2.236 -31.875 -2.113 1 86.69 32 PRO B CA 1
ATOM 1516 C C . PRO B 1 32 ? 0.894 -31.234 -2.451 1 86.69 32 PRO B C 1
ATOM 1518 O O . PRO B 1 32 ? -0.085 -31.422 -1.724 1 86.69 32 PRO B O 1
ATOM 1521 N N . GLY B 1 33 ? 0.858 -30.5 -3.564 1 84.38 33 GLY B N 1
ATOM 1522 C CA . GLY B 1 33 ? -0.361 -29.812 -3.963 1 84.38 33 GLY B CA 1
ATOM 1523 C C . GLY B 1 33 ? -0.324 -28.312 -3.689 1 84.38 33 GLY B C 1
ATOM 1524 O O . GLY B 1 33 ? -1.138 -27.562 -4.227 1 84.38 33 GLY B O 1
ATOM 1525 N N . PHE B 1 34 ? 0.635 -28.016 -2.832 1 86.69 34 PHE B N 1
ATOM 1526 C CA . PHE B 1 34 ? 0.873 -26.609 -2.533 1 86.69 34 PHE B CA 1
ATOM 1527 C C . PHE B 1 34 ? 2.246 -26.188 -3.031 1 86.69 34 PHE B C 1
ATOM 1529 O O . PHE B 1 34 ? 3.049 -27.016 -3.459 1 86.69 34 PHE B O 1
ATOM 1536 N N . ALA B 1 35 ? 2.438 -24.859 -2.947 1 88.44 35 ALA B N 1
ATOM 1537 C CA . ALA B 1 35 ? 3.713 -24.297 -3.398 1 88.44 35 ALA B CA 1
ATOM 1538 C C . ALA B 1 35 ? 4.875 -24.859 -2.584 1 88.44 35 ALA B C 1
ATOM 1540 O O . ALA B 1 35 ? 6.031 -24.781 -3.002 1 88.44 35 ALA B O 1
ATOM 1541 N N . TRP B 1 36 ? 4.582 -25.453 -1.448 1 87.88 36 TRP B N 1
ATOM 1542 C CA . TRP B 1 36 ? 5.605 -26 -0.561 1 87.88 36 TRP B CA 1
ATOM 1543 C C . TRP B 1 36 ? 6.457 -27.031 -1.281 1 87.88 36 TRP B C 1
ATOM 1545 O O . TRP B 1 36 ? 7.664 -27.125 -1.056 1 87.88 36 TRP B O 1
ATOM 1555 N N . ALA B 1 37 ? 5.812 -27.703 -2.143 1 88.75 37 ALA B N 1
ATOM 1556 C CA . ALA B 1 37 ? 6.492 -28.797 -2.842 1 88.75 37 ALA B CA 1
ATOM 1557 C C . ALA B 1 37 ? 6.902 -28.375 -4.25 1 88.75 37 ALA B C 1
ATOM 1559 O O . ALA B 1 37 ? 7.328 -29.203 -5.055 1 88.75 37 ALA B O 1
ATOM 1560 N N . ASP B 1 38 ? 6.703 -27.156 -4.586 1 90.81 38 ASP B N 1
ATOM 1561 C CA . ASP B 1 38 ? 7.047 -26.641 -5.91 1 90.81 38 ASP B CA 1
ATOM 1562 C C . ASP B 1 38 ? 8.555 -26.656 -6.133 1 90.81 38 ASP B C 1
ATOM 1564 O O . ASP B 1 38 ? 9.305 -26 -5.406 1 90.81 38 ASP B O 1
ATOM 1568 N N . PRO B 1 39 ? 9.016 -27.375 -7.133 1 89.69 39 PRO B N 1
ATOM 1569 C CA . PRO B 1 39 ? 10.461 -27.469 -7.371 1 89.69 39 PRO B CA 1
ATOM 1570 C C . PRO B 1 39 ? 11.078 -26.141 -7.797 1 89.69 39 PRO B C 1
ATOM 1572 O O . PRO B 1 39 ? 12.297 -25.984 -7.719 1 89.69 39 PRO B O 1
ATOM 1575 N N . GLU B 1 40 ? 10.234 -25.203 -8.164 1 92.19 40 GLU B N 1
ATOM 1576 C CA . GLU B 1 40 ? 10.734 -23.938 -8.664 1 92.19 40 GLU B CA 1
ATOM 1577 C C . GLU B 1 40 ? 10.938 -22.938 -7.52 1 92.19 40 GLU B C 1
ATOM 1579 O O . GLU B 1 40 ? 11.516 -21.859 -7.715 1 92.19 40 GLU B O 1
ATOM 1584 N N . LEU B 1 41 ? 10.625 -23.297 -6.301 1 94.56 41 LEU B N 1
ATOM 1585 C CA . LEU B 1 41 ? 10.586 -22.344 -5.191 1 94.56 41 LEU B CA 1
ATOM 1586 C C . LEU B 1 41 ? 11.977 -21.766 -4.922 1 94.56 41 LEU B C 1
ATOM 1588 O O . LEU B 1 41 ? 12.102 -20.609 -4.512 1 94.56 41 LEU B O 1
ATOM 1592 N N . ASP B 1 42 ? 13 -22.547 -5.262 1 94.94 42 ASP B N 1
ATOM 1593 C CA . ASP B 1 42 ? 14.352 -22.125 -4.922 1 94.94 42 ASP B CA 1
ATOM 1594 C C . ASP B 1 42 ? 14.984 -21.328 -6.062 1 94.94 42 ASP B C 1
ATOM 1596 O O . ASP B 1 42 ? 16.141 -20.922 -5.977 1 94.94 42 ASP B O 1
ATOM 1600 N N . ARG B 1 43 ? 14.234 -21.125 -7.137 1 96.94 43 ARG B N 1
ATOM 1601 C CA . ARG B 1 43 ? 14.75 -20.375 -8.281 1 96.94 43 ARG B CA 1
ATOM 1602 C C . ARG B 1 43 ? 13.672 -19.469 -8.875 1 96.94 43 ARG B C 1
ATOM 1604 O O . ARG B 1 43 ? 13.492 -19.422 -10.094 1 96.94 43 ARG B O 1
ATOM 1611 N N . LEU B 1 44 ? 12.977 -18.859 -8.047 1 97.56 44 LEU B N 1
ATOM 1612 C CA . LEU B 1 44 ? 11.859 -18.031 -8.484 1 97.56 44 LEU B CA 1
ATOM 1613 C C . LEU B 1 44 ? 12.352 -16.859 -9.344 1 97.56 44 LEU B C 1
ATOM 1615 O O . LEU B 1 44 ? 11.664 -16.438 -10.273 1 97.56 44 LEU B O 1
ATOM 1619 N N . SER B 1 45 ? 13.555 -16.312 -9.039 1 97.94 45 SER B N 1
ATOM 1620 C CA . SER B 1 45 ? 14.094 -15.195 -9.82 1 97.94 45 SER B CA 1
ATOM 1621 C C . SER B 1 45 ? 14.219 -15.562 -11.297 1 97.94 45 SER B C 1
ATOM 1623 O O . SER B 1 45 ? 14.016 -14.719 -12.164 1 97.94 45 SER B O 1
ATOM 1625 N N . GLN B 1 46 ? 14.477 -16.766 -11.555 1 97.25 46 GLN B N 1
ATOM 1626 C CA . GLN B 1 46 ? 14.57 -17.25 -12.93 1 97.25 46 GLN B CA 1
ATOM 1627 C C . GLN B 1 46 ? 13.18 -17.391 -13.547 1 97.25 46 GLN B C 1
ATOM 1629 O O . GLN B 1 46 ? 12.953 -16.969 -14.688 1 97.25 46 GLN B O 1
ATOM 1634 N N . VAL B 1 47 ? 12.312 -17.969 -12.82 1 96.25 47 VAL B N 1
ATOM 1635 C CA . VAL B 1 47 ? 10.961 -18.266 -13.281 1 96.25 47 VAL B CA 1
ATOM 1636 C C . VAL B 1 47 ? 10.25 -16.969 -13.656 1 96.25 47 VAL B C 1
ATOM 1638 O O . VAL B 1 47 ? 9.602 -16.875 -14.695 1 96.25 47 VAL B O 1
ATOM 1641 N N . TYR B 1 48 ? 10.461 -15.969 -12.883 1 97.31 48 TYR B N 1
ATOM 1642 C CA . TYR B 1 48 ? 9.688 -14.742 -13.047 1 97.31 48 TYR B CA 1
ATOM 1643 C C . TYR B 1 48 ? 10.469 -13.719 -13.867 1 97.31 48 TYR B C 1
ATOM 1645 O O . TYR B 1 48 ? 10.055 -12.562 -13.969 1 97.31 48 TYR B O 1
ATOM 1653 N N . SER B 1 49 ? 11.547 -14.125 -14.375 1 95.56 49 SER B N 1
ATOM 1654 C CA . SER B 1 49 ? 12.32 -13.25 -15.258 1 95.56 49 SER B CA 1
ATOM 1655 C C . SER B 1 49 ? 11.797 -13.297 -16.688 1 95.56 49 SER B C 1
ATOM 1657 O O . SER B 1 49 ? 12.188 -12.484 -17.531 1 95.56 49 SER B O 1
ATOM 1659 N N . HIS B 1 50 ? 10.852 -14.148 -16.969 1 94.81 50 HIS B N 1
ATOM 1660 C CA . HIS B 1 50 ? 10.281 -14.281 -18.297 1 94.81 50 HIS B CA 1
ATOM 1661 C C . HIS B 1 50 ? 9.383 -13.102 -18.641 1 94.81 50 HIS B C 1
ATOM 1663 O O . HIS B 1 50 ? 8.906 -12.398 -17.75 1 94.81 50 HIS B O 1
ATOM 1669 N N . PRO B 1 51 ? 9.164 -12.93 -19.938 1 94.38 51 PRO B N 1
ATOM 1670 C CA . PRO B 1 51 ? 8.25 -11.859 -20.328 1 94.38 51 PRO B CA 1
ATOM 1671 C C . PRO B 1 51 ? 6.855 -12.016 -19.719 1 94.38 51 PRO B C 1
ATOM 1673 O O . PRO B 1 51 ? 6.352 -13.141 -19.609 1 94.38 51 PRO B O 1
ATOM 1676 N N . ASN B 1 52 ? 6.309 -10.977 -19.281 1 95.06 52 ASN B N 1
ATOM 1677 C CA . ASN B 1 52 ? 4.938 -10.891 -18.781 1 95.06 52 ASN B CA 1
ATOM 1678 C C . ASN B 1 52 ? 4.793 -11.586 -17.438 1 95.06 52 ASN B C 1
ATOM 1680 O O . ASN B 1 52 ? 3.684 -11.938 -17.031 1 95.06 52 ASN B O 1
ATOM 1684 N N . HIS B 1 53 ? 5.965 -11.852 -16.891 1 97.12 53 HIS B N 1
ATOM 1685 C CA . HIS B 1 53 ? 6.059 -12.266 -15.492 1 97.12 53 HIS B CA 1
ATOM 1686 C C . HIS B 1 53 ? 6.59 -11.141 -14.617 1 97.12 53 HIS B C 1
ATOM 1688 O O . HIS B 1 53 ? 7.277 -10.242 -15.102 1 97.12 53 HIS B O 1
ATOM 1694 N N . HIS B 1 54 ? 6.203 -11.172 -13.398 1 97.31 54 HIS B N 1
ATOM 1695 C CA . HIS B 1 54 ? 6.785 -10.227 -12.453 1 97.31 54 HIS B CA 1
ATOM 1696 C C . HIS B 1 54 ? 6.621 -10.711 -11.016 1 97.31 54 HIS B C 1
ATOM 1698 O O . HIS B 1 54 ? 5.582 -11.273 -10.656 1 97.31 54 HIS B O 1
ATOM 1704 N N . TYR B 1 55 ? 7.684 -10.57 -10.289 1 98.25 55 TYR B N 1
ATOM 1705 C CA . TYR B 1 55 ? 7.641 -10.898 -8.875 1 98.25 55 TYR B CA 1
ATOM 1706 C C . TYR B 1 55 ? 8.25 -9.781 -8.039 1 98.25 55 TYR B C 1
ATOM 1708 O O . TYR B 1 55 ? 9.367 -9.336 -8.312 1 98.25 55 TYR B O 1
ATOM 1716 N N . LEU B 1 56 ? 7.5 -9.305 -7.07 1 97.94 56 LEU B N 1
ATOM 1717 C CA . LEU B 1 56 ? 7.973 -8.289 -6.141 1 97.94 56 LEU B CA 1
ATOM 1718 C C . LEU B 1 56 ? 8.266 -8.898 -4.773 1 97.94 56 LEU B C 1
ATOM 1720 O O . LEU B 1 56 ? 7.512 -9.734 -4.285 1 97.94 56 LEU B O 1
ATOM 1724 N N . VAL B 1 57 ? 9.352 -8.414 -4.234 1 98.62 57 VAL B N 1
ATOM 1725 C CA . VAL B 1 57 ? 9.641 -8.75 -2.844 1 98.62 57 VAL B CA 1
ATOM 1726 C C . VAL B 1 57 ? 9.414 -7.52 -1.963 1 98.62 57 VAL B C 1
ATOM 1728 O O . VAL B 1 57 ? 9.523 -6.383 -2.43 1 98.62 57 VAL B O 1
ATOM 1731 N N . ALA B 1 58 ? 9.078 -7.809 -0.76 1 97.94 58 ALA B N 1
ATOM 1732 C CA . ALA B 1 58 ? 8.867 -6.762 0.238 1 97.94 58 ALA B CA 1
ATOM 1733 C C . ALA B 1 58 ? 9.953 -6.812 1.316 1 97.94 58 ALA B C 1
ATOM 1735 O O . ALA B 1 58 ? 10.211 -7.871 1.893 1 97.94 58 ALA B O 1
ATOM 1736 N N . LEU B 1 59 ? 10.609 -5.684 1.505 1 96.94 59 LEU B N 1
ATOM 1737 C CA . LEU B 1 59 ? 11.523 -5.512 2.627 1 96.94 59 LEU B CA 1
ATOM 1738 C C . LEU B 1 59 ? 10.938 -4.57 3.672 1 96.94 59 LEU B C 1
ATOM 1740 O O . LEU B 1 59 ? 10.445 -3.49 3.336 1 96.94 59 LEU B O 1
ATOM 1744 N N . TRP B 1 60 ? 10.883 -5.043 4.895 1 94.19 60 TRP B N 1
ATOM 1745 C CA . TRP B 1 60 ? 10.461 -4.242 6.039 1 94.19 60 TRP B CA 1
ATOM 1746 C C . TRP B 1 60 ? 11.633 -3.963 6.973 1 94.19 60 TRP B C 1
ATOM 1748 O O . TRP B 1 60 ? 12.25 -4.895 7.496 1 94.19 60 TRP B O 1
ATOM 1758 N N . GLN B 1 61 ? 11.977 -2.666 7.066 1 91.62 61 GLN B N 1
ATOM 1759 C CA . GLN B 1 61 ? 13.141 -2.277 7.852 1 91.62 61 GLN B CA 1
ATOM 1760 C C . GLN B 1 61 ? 14.398 -2.992 7.363 1 91.62 61 GLN B C 1
ATOM 1762 O O . GLN B 1 61 ? 15.172 -3.516 8.164 1 91.62 61 GLN B O 1
ATOM 1767 N N . GLY B 1 62 ? 14.438 -3.182 6.031 1 93.06 62 GLY B N 1
ATOM 1768 C CA . GLY B 1 62 ? 15.625 -3.725 5.383 1 93.06 62 GLY B CA 1
ATOM 1769 C C . GLY B 1 62 ? 15.633 -5.238 5.328 1 93.06 62 GLY B C 1
ATOM 1770 O O . GLY B 1 62 ? 16.531 -5.84 4.742 1 93.06 62 GLY B O 1
ATOM 1771 N N . GLU B 1 63 ? 14.625 -5.848 5.938 1 96.38 63 GLU B N 1
ATOM 1772 C CA . GLU B 1 63 ? 14.578 -7.305 5.996 1 96.38 63 GLU B CA 1
ATOM 1773 C C . GLU B 1 63 ? 13.516 -7.859 5.051 1 96.38 63 GLU B C 1
ATOM 1775 O O . GLU B 1 63 ? 12.406 -7.336 4.977 1 96.38 63 GLU B O 1
ATOM 1780 N N . LEU B 1 64 ? 13.953 -8.922 4.316 1 98.12 64 LEU B N 1
ATOM 1781 C CA . LEU B 1 64 ? 13.016 -9.617 3.441 1 98.12 64 LEU B CA 1
ATOM 1782 C C . LEU B 1 64 ? 11.898 -10.266 4.25 1 98.12 64 LEU B C 1
ATOM 1784 O O . LEU B 1 64 ? 12.156 -11.055 5.16 1 98.12 64 LEU B O 1
ATOM 1788 N N . VAL B 1 65 ? 10.602 -9.891 3.854 1 98.19 65 VAL B N 1
ATOM 1789 C CA . VAL B 1 65 ? 9.523 -10.383 4.703 1 98.19 65 VAL B CA 1
ATOM 1790 C C . VAL B 1 65 ? 8.5 -11.133 3.859 1 98.19 65 VAL B C 1
ATOM 1792 O O . VAL B 1 65 ? 7.535 -11.688 4.391 1 98.19 65 VAL B O 1
ATOM 1795 N N . GLY B 1 66 ? 8.648 -11.148 2.586 1 98.5 66 GLY B N 1
ATOM 1796 C CA . GLY B 1 66 ? 7.723 -11.859 1.719 1 98.5 66 GLY B CA 1
ATOM 1797 C C . GLY B 1 66 ? 7.719 -11.344 0.293 1 98.5 66 GLY B C 1
ATOM 1798 O O . GLY B 1 66 ? 8.648 -10.641 -0.121 1 98.5 66 GLY B O 1
ATOM 1799 N N . GLY B 1 67 ? 6.684 -11.797 -0.453 1 98.25 67 GLY B N 1
ATOM 1800 C CA . GLY B 1 67 ? 6.559 -11.391 -1.844 1 98.25 67 GLY B CA 1
ATOM 1801 C C . GLY B 1 67 ? 5.336 -11.977 -2.525 1 98.25 67 GLY B C 1
ATOM 1802 O O . GLY B 1 67 ? 4.543 -12.68 -1.896 1 98.25 67 GLY B O 1
ATOM 1803 N N . ALA B 1 68 ? 5.234 -11.547 -3.732 1 98.38 68 ALA B N 1
ATOM 1804 C CA . ALA B 1 68 ? 4.176 -12.031 -4.613 1 98.38 68 ALA B CA 1
ATOM 1805 C C . ALA B 1 68 ? 4.523 -11.789 -6.078 1 98.38 68 ALA B C 1
ATOM 1807 O O . ALA B 1 68 ? 5.34 -10.922 -6.391 1 98.38 68 ALA B O 1
ATOM 1808 N N . GLY B 1 69 ? 3.898 -12.547 -6.902 1 97.88 69 GLY B N 1
ATOM 1809 C CA . GLY B 1 69 ? 4.121 -12.359 -8.328 1 97.88 69 GLY B CA 1
ATOM 1810 C C . GLY B 1 69 ? 2.91 -12.703 -9.172 1 97.88 69 GLY B C 1
ATOM 1811 O O . GLY B 1 69 ? 1.862 -13.078 -8.641 1 97.88 69 GLY B O 1
ATOM 1812 N N . PHE B 1 70 ? 3.064 -12.398 -10.438 1 97.88 70 PHE B N 1
ATOM 1813 C CA . PHE B 1 70 ? 2.055 -12.867 -11.383 1 97.88 70 PHE B CA 1
ATOM 1814 C C . PHE B 1 70 ? 2.709 -13.453 -12.625 1 97.88 70 PHE B C 1
ATOM 1816 O O . PHE B 1 70 ? 3.875 -13.172 -12.914 1 97.88 70 PHE B O 1
ATOM 1823 N N . ALA B 1 71 ? 1.991 -14.305 -13.242 1 97.5 71 ALA B N 1
ATOM 1824 C CA . ALA B 1 71 ? 2.385 -14.938 -14.5 1 97.5 71 ALA B CA 1
ATOM 1825 C C . ALA B 1 71 ? 1.183 -15.125 -15.422 1 97.5 71 ALA B C 1
ATOM 1827 O O . ALA B 1 71 ? 0.036 -15.102 -14.969 1 97.5 71 ALA B O 1
ATOM 1828 N N . PRO B 1 72 ? 1.509 -15.297 -16.75 1 97.25 72 PRO B N 1
ATOM 1829 C CA . PRO B 1 72 ? 0.396 -15.602 -17.656 1 97.25 72 PRO B CA 1
ATOM 1830 C C . PRO B 1 72 ? -0.393 -16.828 -17.219 1 97.25 72 PRO B C 1
ATOM 1832 O O . PRO B 1 72 ? 0.189 -17.797 -16.719 1 97.25 72 PRO B O 1
ATOM 1835 N N . PHE B 1 73 ? -1.694 -16.75 -17.391 1 97 73 PHE B N 1
ATOM 1836 C CA . PHE B 1 73 ? -2.574 -17.844 -17.031 1 97 73 PHE B CA 1
ATOM 1837 C C . PHE B 1 73 ? -3.434 -18.266 -18.219 1 97 73 PHE B C 1
ATOM 1839 O O . PHE B 1 73 ? -4.426 -17.609 -18.531 1 97 73 PHE B O 1
ATOM 1846 N N . PRO B 1 74 ? -3.027 -19.344 -18.844 1 93.44 74 PRO B N 1
ATOM 1847 C CA . PRO B 1 74 ? -3.85 -19.828 -19.953 1 93.44 74 PRO B CA 1
ATOM 1848 C C . PRO B 1 74 ? -5.23 -20.297 -19.5 1 93.44 74 PRO B C 1
ATOM 1850 O O . PRO B 1 74 ? -5.332 -21.156 -18.625 1 93.44 74 PRO B O 1
ATOM 1853 N N . CYS B 1 75 ? -6.227 -19.688 -20.031 1 95.12 75 CYS B N 1
ATOM 1854 C CA . CYS B 1 75 ? -7.617 -20.047 -19.766 1 95.12 75 CYS B CA 1
ATOM 1855 C C . CYS B 1 75 ? -8.523 -19.562 -20.891 1 95.12 75 CYS B C 1
ATOM 1857 O O . CYS B 1 75 ? -8.047 -19.234 -21.984 1 95.12 75 CYS B O 1
ATOM 1859 N N . GLU B 1 76 ? -9.836 -19.625 -20.719 1 92.75 76 GLU B N 1
ATOM 1860 C CA . GLU B 1 76 ? -10.797 -19.297 -21.766 1 92.75 76 GLU B CA 1
ATOM 1861 C C . GLU B 1 76 ? -10.953 -17.781 -21.891 1 92.75 76 GLU B C 1
ATOM 1863 O O . GLU B 1 76 ? -11.523 -17.297 -22.875 1 92.75 76 GLU B O 1
ATOM 1868 N N . HIS B 1 77 ? -10.422 -17.094 -20.953 1 94.06 77 HIS B N 1
ATOM 1869 C CA . HIS B 1 77 ? -10.516 -15.641 -20.984 1 94.06 77 HIS B CA 1
ATOM 1870 C C . HIS B 1 77 ? -9.281 -15.016 -21.609 1 94.06 77 HIS B C 1
ATOM 1872 O O . HIS B 1 77 ? -8.203 -15.617 -21.609 1 94.06 77 HIS B O 1
ATOM 1878 N N . ASP B 1 78 ? -9.43 -13.875 -22.125 1 92.5 78 ASP B N 1
ATOM 1879 C CA . ASP B 1 78 ? -8.352 -13.195 -22.828 1 92.5 78 ASP B CA 1
ATOM 1880 C C . ASP B 1 78 ? -7.434 -12.461 -21.844 1 92.5 78 ASP B C 1
ATOM 1882 O O . ASP B 1 78 ? -7.902 -11.852 -20.891 1 92.5 78 ASP B O 1
ATOM 1886 N N . ARG B 1 79 ? -6.102 -12.578 -22.125 1 95.69 79 ARG B N 1
ATOM 1887 C CA . ARG B 1 79 ? -5.062 -11.805 -21.453 1 95.69 79 ARG B CA 1
ATOM 1888 C C . ARG B 1 79 ? -5.227 -11.859 -19.938 1 95.69 79 ARG B C 1
ATOM 1890 O O . ARG B 1 79 ? -5.387 -10.82 -19.281 1 95.69 79 ARG B O 1
ATOM 1897 N N . VAL B 1 80 ? -5.156 -13.055 -19.406 1 97.5 80 VAL B N 1
ATOM 1898 C CA . VAL B 1 80 ? -5.309 -13.305 -17.984 1 97.5 80 VAL B CA 1
ATOM 1899 C C . VAL B 1 80 ? -3.951 -13.633 -17.359 1 97.5 80 VAL B C 1
ATOM 1901 O O . VAL B 1 80 ? -3.182 -14.414 -17.922 1 97.5 80 VAL B O 1
ATOM 1904 N N . CYS B 1 81 ? -3.637 -12.922 -16.281 1 98.12 81 CYS B N 1
ATOM 1905 C CA . CYS B 1 81 ? -2.523 -13.367 -15.453 1 98.12 81 CYS B CA 1
ATOM 1906 C C . CYS B 1 81 ? -3.023 -13.969 -14.148 1 98.12 81 CYS B C 1
ATOM 1908 O O . CYS B 1 81 ? -4.168 -13.742 -13.75 1 98.12 81 CYS B O 1
ATOM 1910 N N . GLU B 1 82 ? -2.172 -14.797 -13.57 1 98 82 GLU B N 1
ATOM 1911 C CA . GLU B 1 82 ? -2.453 -15.352 -12.25 1 98 82 GLU B CA 1
ATOM 1912 C C . GLU B 1 82 ? -1.54 -14.742 -11.188 1 98 82 GLU B C 1
ATOM 1914 O O . GLU B 1 82 ? -0.318 -14.719 -11.352 1 98 82 GLU B O 1
ATOM 1919 N N . LEU B 1 83 ? -2.203 -14.125 -10.188 1 97.69 83 LEU B N 1
ATOM 1920 C CA . LEU B 1 83 ? -1.441 -13.812 -8.984 1 97.69 83 LEU B CA 1
ATOM 1921 C C . LEU B 1 83 ? -0.938 -15.078 -8.312 1 97.69 83 LEU B C 1
ATOM 1923 O O . LEU B 1 83 ? -1.705 -16.016 -8.102 1 97.69 83 LEU B O 1
ATOM 1927 N N . GLN B 1 84 ? 0.385 -15.117 -7.984 1 96.12 84 GLN B N 1
ATOM 1928 C CA . GLN B 1 84 ? 1.001 -16.359 -7.512 1 96.12 84 GLN B CA 1
ATOM 1929 C C . GLN B 1 84 ? 1.899 -16.094 -6.305 1 96.12 84 GLN B C 1
ATOM 1931 O O . GLN B 1 84 ? 2.529 -15.039 -6.211 1 96.12 84 GLN B O 1
ATOM 1936 N N . LYS B 1 85 ? 1.91 -17.047 -5.398 1 95.94 85 LYS B N 1
ATOM 1937 C CA . LYS B 1 85 ? 2.908 -17.156 -4.336 1 95.94 85 LYS B CA 1
ATOM 1938 C C . LYS B 1 85 ? 3.002 -15.852 -3.547 1 95.94 85 LYS B C 1
ATOM 1940 O O . LYS B 1 85 ? 4.09 -15.297 -3.381 1 95.94 85 LYS B O 1
ATOM 1945 N N . MET B 1 86 ? 1.865 -15.375 -3.162 1 97.19 86 MET B N 1
ATOM 1946 C CA . MET B 1 86 ? 1.826 -14.219 -2.273 1 97.19 86 MET B CA 1
ATOM 1947 C C . MET B 1 86 ? 1.889 -14.648 -0.812 1 97.19 86 MET B C 1
ATOM 1949 O O . MET B 1 86 ? 0.917 -15.188 -0.277 1 97.19 86 MET B O 1
ATOM 1953 N N . TYR B 1 87 ? 3.031 -14.461 -0.195 1 97.75 87 TYR B N 1
ATOM 1954 C CA . TYR B 1 87 ? 3.266 -14.875 1.183 1 97.75 87 TYR B CA 1
ATOM 1955 C C . TYR B 1 87 ? 4.016 -13.797 1.959 1 97.75 87 TYR B C 1
ATOM 1957 O O . TYR B 1 87 ? 4.938 -13.172 1.431 1 97.75 87 TYR B O 1
ATOM 1965 N N . LEU B 1 88 ? 3.568 -13.586 3.164 1 97.81 88 LEU B N 1
ATOM 1966 C CA . LEU B 1 88 ? 4.211 -12.672 4.102 1 97.81 88 LEU B CA 1
ATOM 1967 C C . LEU B 1 88 ? 4.457 -13.352 5.445 1 97.81 88 LEU B C 1
ATOM 1969 O O . LEU B 1 88 ? 3.607 -14.102 5.93 1 97.81 88 LEU B O 1
ATOM 1973 N N . LEU B 1 89 ? 5.602 -13.023 6.031 1 97.62 89 LEU B N 1
ATOM 1974 C CA . LEU B 1 89 ? 5.848 -13.461 7.398 1 97.62 89 LEU B CA 1
ATOM 1975 C C . LEU B 1 89 ? 4.762 -12.945 8.336 1 97.62 89 LEU B C 1
ATOM 1977 O O . LEU B 1 89 ? 4.211 -11.867 8.125 1 97.62 89 LEU B O 1
ATOM 1981 N N . PRO B 1 90 ? 4.555 -13.711 9.383 1 94.88 90 PRO B N 1
ATOM 1982 C CA . PRO B 1 90 ? 3.508 -13.297 10.328 1 94.88 90 PRO B CA 1
ATOM 1983 C C . PRO B 1 90 ? 3.734 -11.898 10.891 1 94.88 90 PRO B C 1
ATOM 1985 O O . PRO B 1 90 ? 2.785 -11.117 11.016 1 94.88 90 PRO B O 1
ATOM 1988 N N . GLU B 1 91 ? 4.914 -11.562 11.18 1 91.81 91 GLU B N 1
ATOM 1989 C CA . GLU B 1 91 ? 5.227 -10.289 11.812 1 91.81 91 GLU B CA 1
ATOM 1990 C C . GLU B 1 91 ? 5.031 -9.125 10.844 1 91.81 91 GLU B C 1
ATOM 1992 O O . GLU B 1 91 ? 5.004 -7.961 11.258 1 91.81 91 GLU B O 1
ATOM 1997 N N . ALA B 1 92 ? 4.922 -9.438 9.547 1 93.25 92 ALA B N 1
ATOM 1998 C CA . ALA B 1 92 ? 4.766 -8.398 8.531 1 93.25 92 ALA B CA 1
ATOM 1999 C C . ALA B 1 92 ? 3.293 -8.188 8.188 1 93.25 92 ALA B C 1
ATOM 2001 O O . ALA B 1 92 ? 2.951 -7.277 7.43 1 93.25 92 ALA B O 1
ATOM 2002 N N . ARG B 1 93 ? 2.445 -8.914 8.82 1 91.44 93 ARG B N 1
ATOM 2003 C CA . ARG B 1 93 ? 1.026 -8.859 8.492 1 91.44 93 ARG B CA 1
ATOM 2004 C C . ARG B 1 93 ? 0.321 -7.766 9.289 1 91.44 93 ARG B C 1
ATOM 2006 O O . ARG B 1 93 ? 0.802 -7.352 10.344 1 91.44 93 ARG B O 1
ATOM 2013 N N . GLY B 1 94 ? -0.697 -7.254 8.648 1 85.62 94 GLY B N 1
ATOM 2014 C CA . GLY B 1 94 ? -1.472 -6.234 9.336 1 85.62 94 GLY B CA 1
ATOM 2015 C C . GLY B 1 94 ? -0.834 -4.859 9.281 1 85.62 94 GLY B C 1
ATOM 2016 O O . GLY B 1 94 ? -1.267 -3.939 9.977 1 85.62 94 GLY B O 1
ATOM 2017 N N . LYS B 1 95 ? 0.143 -4.711 8.461 1 86.06 95 LYS B N 1
ATOM 2018 C CA . LYS B 1 95 ? 0.872 -3.449 8.391 1 86.06 95 LYS B CA 1
ATOM 2019 C C . LYS B 1 95 ? 0.675 -2.777 7.035 1 86.06 95 LYS B C 1
ATOM 2021 O O . LYS B 1 95 ? 1.336 -1.783 6.727 1 86.06 95 LYS B O 1
ATOM 2026 N N . GLY B 1 96 ? -0.158 -3.365 6.199 1 90.31 96 GLY B N 1
ATOM 2027 C CA . GLY B 1 96 ? -0.44 -2.799 4.891 1 90.31 96 GLY B CA 1
ATOM 2028 C C . GLY B 1 96 ? 0.504 -3.293 3.811 1 90.31 96 GLY B C 1
ATOM 2029 O O . GLY B 1 96 ? 0.354 -2.941 2.639 1 90.31 96 GLY B O 1
ATOM 2030 N N . ILE B 1 97 ? 1.435 -4.137 4.117 1 93.81 97 ILE B N 1
ATOM 2031 C CA . ILE B 1 97 ? 2.459 -4.594 3.186 1 93.81 97 ILE B CA 1
ATOM 2032 C C . ILE B 1 97 ? 1.818 -5.445 2.092 1 93.81 97 ILE B C 1
ATOM 2034 O O . ILE B 1 97 ? 2.121 -5.277 0.908 1 93.81 97 ILE B O 1
ATOM 2038 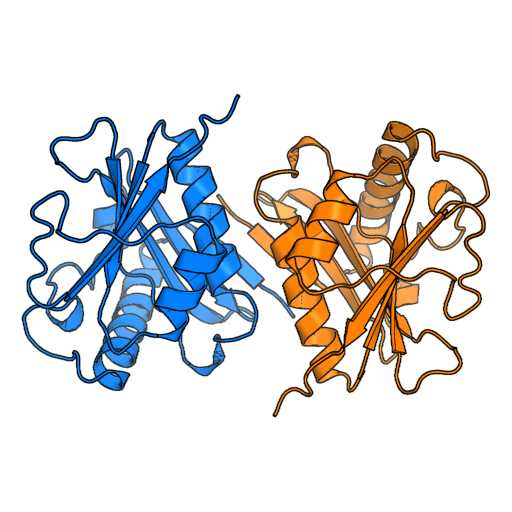N N . GLY B 1 98 ? 0.917 -6.297 2.498 1 95.94 98 GLY B N 1
ATOM 2039 C CA . GLY B 1 98 ? 0.224 -7.117 1.517 1 95.94 98 GLY B CA 1
ATOM 2040 C C . GLY B 1 98 ? -0.578 -6.301 0.519 1 95.94 98 GLY B C 1
ATOM 2041 O O . GLY B 1 98 ? -0.56 -6.586 -0.68 1 95.94 98 GLY B O 1
ATOM 2042 N N . ARG B 1 99 ? -1.198 -5.367 1.054 1 94 99 ARG B N 1
ATOM 2043 C CA . ARG B 1 99 ? -1.98 -4.484 0.194 1 94 99 ARG B CA 1
ATOM 2044 C C . ARG B 1 99 ? -1.084 -3.746 -0.793 1 94 99 ARG B C 1
ATOM 2046 O O . ARG B 1 99 ? -1.412 -3.635 -1.977 1 94 99 ARG B O 1
ATOM 2053 N N . ALA B 1 100 ? 0.008 -3.242 -0.278 1 93.94 100 ALA B N 1
ATOM 2054 C CA . ALA B 1 100 ? 0.949 -2.523 -1.134 1 93.94 100 ALA B CA 1
ATOM 2055 C C . ALA B 1 100 ? 1.491 -3.43 -2.234 1 93.94 100 ALA B C 1
ATOM 2057 O O . ALA B 1 100 ? 1.607 -3.014 -3.389 1 93.94 100 ALA B O 1
ATOM 2058 N N . LEU B 1 101 ? 1.81 -4.602 -1.872 1 95.88 101 LEU B N 1
ATOM 2059 C CA . LEU B 1 101 ? 2.295 -5.586 -2.83 1 95.88 101 LEU B CA 1
ATOM 2060 C C . LEU B 1 101 ? 1.256 -5.848 -3.914 1 95.88 101 LEU B C 1
ATOM 2062 O O . LEU B 1 101 ? 1.567 -5.789 -5.105 1 95.88 101 LEU B O 1
ATOM 2066 N N . LEU B 1 102 ? 0.072 -6.102 -3.459 1 96.19 102 LEU B N 1
ATOM 2067 C CA . LEU B 1 102 ? -1.008 -6.43 -4.383 1 96.19 102 LEU B CA 1
ATOM 2068 C C . LEU B 1 102 ? -1.286 -5.266 -5.328 1 96.19 102 LEU B C 1
ATOM 2070 O O . LEU B 1 102 ? -1.411 -5.461 -6.539 1 96.19 102 LEU B O 1
ATOM 2074 N N . ASP B 1 103 ? -1.34 -4.09 -4.836 1 93.38 103 ASP B N 1
ATOM 2075 C CA . ASP B 1 103 ? -1.604 -2.908 -5.648 1 93.38 103 ASP B CA 1
ATOM 2076 C C . ASP B 1 103 ? -0.515 -2.711 -6.699 1 93.38 103 ASP B C 1
ATOM 2078 O O . ASP B 1 103 ? -0.812 -2.402 -7.859 1 93.38 103 ASP B O 1
ATOM 2082 N N . ALA B 1 104 ? 0.694 -2.863 -6.25 1 93.44 104 ALA B N 1
ATOM 2083 C CA . ALA B 1 104 ? 1.814 -2.719 -7.176 1 93.44 104 ALA B CA 1
ATOM 2084 C C . ALA B 1 104 ? 1.743 -3.762 -8.289 1 93.44 104 ALA B C 1
ATOM 2086 O O . ALA B 1 104 ? 2.016 -3.455 -9.453 1 93.44 104 ALA B O 1
ATOM 2087 N N . LEU B 1 105 ? 1.367 -4.91 -7.926 1 95.69 105 LEU B N 1
ATOM 2088 C CA . LEU B 1 105 ? 1.313 -5.988 -8.906 1 95.69 105 LEU B CA 1
ATOM 2089 C C . LEU B 1 105 ? 0.141 -5.797 -9.859 1 95.69 105 LEU B C 1
ATOM 2091 O O . LEU B 1 105 ? 0.252 -6.09 -11.055 1 95.69 105 LEU B O 1
ATOM 2095 N N . ILE B 1 106 ? -0.965 -5.367 -9.344 1 94.25 106 ILE B N 1
ATOM 2096 C CA . ILE B 1 106 ? -2.115 -5.07 -10.188 1 94.25 106 ILE B CA 1
ATOM 2097 C C . ILE B 1 106 ? -1.74 -4 -11.211 1 94.25 106 ILE B C 1
ATOM 2099 O O . ILE B 1 106 ? -2.045 -4.137 -12.398 1 94.25 106 ILE B O 1
ATOM 2103 N N . SER B 1 107 ? -1.08 -3 -10.789 1 90.38 107 SER B N 1
ATOM 2104 C CA . SER B 1 107 ? -0.619 -1.943 -11.688 1 90.38 107 SER B CA 1
ATOM 2105 C C . SER B 1 107 ? 0.337 -2.492 -12.742 1 90.38 107 SER B C 1
ATOM 2107 O O . SER B 1 107 ? 0.226 -2.156 -13.922 1 90.38 107 SER B O 1
ATOM 2109 N N . SER B 1 108 ? 1.264 -3.264 -12.312 1 92.31 108 SER B N 1
ATOM 2110 C CA . SER B 1 108 ? 2.236 -3.869 -13.211 1 92.31 108 SER B CA 1
ATOM 2111 C C . SER B 1 108 ? 1.553 -4.758 -14.25 1 92.31 108 SER B C 1
ATOM 2113 O O . SER B 1 108 ? 1.911 -4.738 -15.43 1 92.31 108 SER B O 1
ATOM 2115 N N . ALA B 1 109 ? 0.618 -5.516 -13.75 1 95.38 109 ALA B N 1
ATOM 2116 C CA . ALA B 1 109 ? -0.116 -6.406 -14.648 1 95.38 109 ALA B CA 1
ATOM 2117 C C . ALA B 1 109 ? -0.89 -5.609 -15.695 1 95.38 109 ALA B C 1
ATOM 2119 O O . ALA B 1 109 ? -0.886 -5.965 -16.875 1 95.38 109 ALA B O 1
ATOM 2120 N N . SER B 1 110 ? -1.516 -4.562 -15.281 1 93.62 110 SER B N 1
ATOM 2121 C CA . SER B 1 110 ? -2.225 -3.682 -16.203 1 93.62 110 SER B CA 1
ATOM 2122 C C . SER B 1 110 ? -1.275 -3.088 -17.25 1 93.62 110 SER B C 1
ATOM 2124 O O . SER B 1 110 ? -1.59 -3.057 -18.438 1 93.62 110 SER B O 1
ATOM 2126 N N . ALA B 1 111 ? -0.141 -2.662 -16.766 1 89.12 111 ALA B N 1
ATOM 2127 C CA . ALA B 1 111 ? 0.856 -2.066 -17.656 1 89.12 111 ALA B CA 1
ATOM 2128 C C . ALA B 1 111 ? 1.368 -3.086 -18.672 1 89.12 111 ALA B C 1
ATOM 2130 O O . ALA B 1 111 ? 1.745 -2.725 -19.781 1 89.12 111 ALA B O 1
ATOM 2131 N N . ALA B 1 112 ? 1.341 -4.328 -18.25 1 92.88 112 ALA B N 1
ATOM 2132 C CA . ALA B 1 112 ? 1.813 -5.402 -19.125 1 92.88 112 ALA B CA 1
ATOM 2133 C C . ALA B 1 112 ? 0.745 -5.801 -20.141 1 92.88 112 ALA B C 1
ATOM 2135 O O . ALA B 1 112 ? 0.977 -6.66 -20.984 1 92.88 112 ALA B O 1
ATOM 2136 N N . GLY B 1 113 ? -0.427 -5.246 -19.984 1 93.94 113 GLY B N 1
ATOM 2137 C CA . GLY B 1 113 ? -1.461 -5.453 -21 1 93.94 113 GLY B CA 1
ATOM 2138 C C . GLY B 1 113 ? -2.479 -6.504 -20.594 1 93.94 113 GLY B C 1
ATOM 2139 O O . GLY B 1 113 ? -3.334 -6.883 -21.391 1 93.94 113 GLY B O 1
ATOM 2140 N N . TYR B 1 114 ? -2.414 -7.004 -19.375 1 97 114 TYR B N 1
ATOM 2141 C CA . TYR B 1 114 ? -3.408 -7.965 -18.922 1 97 114 TYR B CA 1
ATOM 2142 C C . TYR B 1 114 ? -4.758 -7.293 -18.688 1 97 114 TYR B C 1
ATOM 2144 O O . TYR B 1 114 ? -4.816 -6.133 -18.281 1 97 114 TYR B O 1
ATOM 2152 N N . ARG B 1 115 ? -5.809 -8.078 -18.906 1 96.75 115 ARG B N 1
ATOM 2153 C CA . ARG B 1 115 ? -7.164 -7.551 -18.75 1 96.75 115 ARG B CA 1
ATOM 2154 C C . ARG B 1 115 ? -7.82 -8.109 -17.5 1 96.75 115 ARG B C 1
ATOM 2156 O O . ARG B 1 115 ? -8.82 -7.566 -17.031 1 96.75 115 ARG B O 1
ATOM 2163 N N . HIS B 1 116 ? -7.258 -9.242 -17.047 1 97.5 116 HIS B N 1
ATOM 2164 C CA . HIS B 1 116 ? -7.75 -9.859 -15.82 1 97.5 116 HIS B CA 1
ATOM 2165 C C . HIS B 1 116 ? -6.594 -10.383 -14.969 1 97.5 116 HIS B C 1
ATOM 2167 O O . HIS B 1 116 ? -5.57 -10.82 -15.5 1 97.5 116 HIS B O 1
ATOM 2173 N N . CYS B 1 117 ? -6.812 -10.273 -13.75 1 98.12 117 CYS B N 1
ATOM 2174 C CA . CYS B 1 117 ? -5.965 -10.961 -12.781 1 98.12 117 CYS B CA 1
ATOM 2175 C C . CYS B 1 117 ? -6.75 -12.023 -12.031 1 98.12 117 CYS B C 1
ATOM 2177 O O . CYS B 1 117 ? -7.785 -11.727 -11.43 1 98.12 117 CYS B O 1
ATOM 2179 N N . TYR B 1 118 ? -6.289 -13.258 -12.164 1 97.94 118 TYR B N 1
ATOM 2180 C CA . TYR B 1 118 ? -6.879 -14.438 -11.547 1 97.94 118 TYR B CA 1
ATOM 2181 C C . TYR B 1 118 ? -6.02 -14.938 -10.391 1 97.94 118 TYR B C 1
ATOM 2183 O O . TYR B 1 118 ? -4.816 -14.688 -10.352 1 97.94 118 TYR B O 1
ATOM 2191 N N . LEU B 1 119 ? -6.688 -15.539 -9.383 1 97.31 119 LEU B N 1
ATOM 2192 C CA . LEU B 1 119 ? -5.887 -16.172 -8.344 1 97.31 119 LEU B CA 1
ATOM 2193 C C . LEU B 1 119 ? -6.641 -17.344 -7.723 1 97.31 119 LEU B C 1
ATOM 2195 O O . LEU B 1 119 ? -7.863 -17.453 -7.855 1 97.31 119 LEU B O 1
ATOM 2199 N N . GLU B 1 120 ? -5.84 -18.297 -7.156 1 94.81 120 GLU B N 1
ATOM 2200 C CA . GLU B 1 120 ? -6.312 -19.406 -6.336 1 94.81 120 GLU B CA 1
ATOM 2201 C C . GLU B 1 120 ? -5.691 -19.359 -4.941 1 94.81 120 GLU B C 1
ATOM 2203 O O . GLU B 1 120 ? -4.508 -19.062 -4.793 1 94.81 120 GLU B O 1
ATOM 2208 N N . THR B 1 121 ? -6.551 -19.562 -3.986 1 93.69 121 THR B N 1
ATOM 2209 C CA . THR B 1 121 ? -6.031 -19.562 -2.623 1 93.69 121 THR B CA 1
ATOM 2210 C C . THR B 1 121 ? -6.699 -20.656 -1.788 1 93.69 121 THR B C 1
ATOM 2212 O O . THR B 1 121 ? -7.488 -21.438 -2.307 1 93.69 121 THR B O 1
ATOM 2215 N N . PHE B 1 122 ? -6.188 -20.781 -0.584 1 89.62 122 PHE B N 1
ATOM 2216 C CA . PHE B 1 122 ? -6.559 -21.844 0.346 1 89.62 122 PHE B CA 1
ATOM 2217 C C . PHE B 1 122 ? -7.527 -21.312 1.401 1 89.62 122 PHE B C 1
ATOM 2219 O O . PHE B 1 122 ? -7.344 -20.219 1.936 1 89.62 122 PHE B O 1
ATOM 2226 N N . GLY B 1 123 ? -8.578 -22.062 1.687 1 90.31 123 GLY B N 1
ATOM 2227 C CA . GLY B 1 123 ? -9.688 -21.703 2.553 1 90.31 123 GLY B CA 1
ATOM 2228 C C . GLY B 1 123 ? -9.242 -21.094 3.871 1 90.31 123 GLY B C 1
ATOM 2229 O O . GLY B 1 123 ? -9.727 -20.031 4.273 1 90.31 123 GLY B O 1
ATOM 2230 N N . PRO B 1 124 ? -8.305 -21.719 4.484 1 90.69 124 PRO B N 1
ATOM 2231 C CA . PRO B 1 124 ? -7.875 -21.25 5.801 1 90.69 124 PRO B CA 1
ATOM 2232 C C . PRO B 1 124 ? -7.152 -19.906 5.734 1 90.69 124 PRO B C 1
ATOM 2234 O O . PRO B 1 124 ? -6.945 -19.25 6.766 1 90.69 124 PRO B O 1
ATOM 2237 N N . MET B 1 125 ? -6.77 -19.422 4.633 1 91 125 MET B N 1
ATOM 2238 C CA . MET B 1 125 ? -6.055 -18.156 4.484 1 91 125 MET B CA 1
ATOM 2239 C C . MET B 1 125 ? -7.027 -16.984 4.379 1 91 125 MET B C 1
ATOM 2241 O O . MET B 1 125 ? -6.996 -16.234 3.406 1 91 125 MET B O 1
ATOM 2245 N N . SER B 1 126 ? -7.727 -16.766 5.43 1 92.38 126 SER B N 1
ATOM 2246 C CA . SER B 1 126 ? -8.844 -15.844 5.473 1 92.38 126 SER B CA 1
ATOM 2247 C C . SER B 1 126 ? -8.375 -14.398 5.328 1 92.38 126 SER B C 1
ATOM 2249 O O . SER B 1 126 ? -9.047 -13.578 4.703 1 92.38 126 SER B O 1
ATOM 2251 N N . GLN B 1 127 ? -7.242 -14.086 5.887 1 91.62 127 GLN B N 1
ATOM 2252 C CA . GLN B 1 127 ? -6.719 -12.727 5.77 1 91.62 127 GLN B CA 1
ATOM 2253 C C . GLN B 1 127 ? -6.414 -12.375 4.316 1 91.62 127 GLN B C 1
ATOM 2255 O O . GLN B 1 127 ? -6.723 -11.273 3.861 1 91.62 127 GLN B O 1
ATOM 2260 N N . ALA B 1 128 ? -5.832 -13.312 3.637 1 94.06 128 ALA B N 1
ATOM 2261 C CA . ALA B 1 128 ? -5.543 -13.109 2.219 1 94.06 128 ALA B CA 1
ATOM 2262 C C . ALA B 1 128 ? -6.832 -12.914 1.421 1 94.06 128 ALA B C 1
ATOM 2264 O O . ALA B 1 128 ? -6.914 -12.023 0.571 1 94.06 128 ALA B O 1
ATOM 2265 N N . GLN B 1 129 ? -7.809 -13.711 1.743 1 95.56 129 GLN B N 1
ATOM 2266 C CA . GLN B 1 129 ? -9.094 -13.594 1.065 1 95.56 129 GLN B CA 1
ATOM 2267 C C . GLN B 1 129 ? -9.719 -12.219 1.282 1 95.56 129 GLN B C 1
ATOM 2269 O O . GLN B 1 129 ? -10.219 -11.602 0.341 1 95.56 129 GLN B O 1
ATOM 2274 N N . GLY B 1 130 ? -9.688 -11.812 2.516 1 94.69 130 GLY B N 1
ATOM 2275 C CA . GLY B 1 130 ? -10.18 -10.477 2.818 1 94.69 130 GLY B CA 1
ATOM 2276 C C . GLY B 1 130 ? -9.469 -9.383 2.035 1 94.69 130 GLY B C 1
ATOM 2277 O O . GLY B 1 130 ? -10.102 -8.438 1.567 1 94.69 130 GLY B O 1
ATOM 2278 N N . LEU B 1 131 ? -8.195 -9.531 1.931 1 94.5 131 LEU B N 1
ATOM 2279 C CA . LEU B 1 131 ? -7.402 -8.586 1.158 1 94.5 131 LEU B CA 1
ATOM 2280 C C . LEU B 1 131 ? -7.852 -8.562 -0.3 1 94.5 131 LEU B C 1
ATOM 2282 O O . LEU B 1 131 ? -8.062 -7.488 -0.872 1 94.5 131 LEU B O 1
ATOM 2286 N N . TYR B 1 132 ? -8.047 -9.711 -0.922 1 96.94 132 TYR B N 1
ATOM 2287 C CA . TYR B 1 132 ? -8.438 -9.797 -2.324 1 96.94 132 TYR B CA 1
ATOM 2288 C C . TYR B 1 132 ? -9.797 -9.148 -2.553 1 96.94 132 TYR B C 1
ATOM 2290 O O . TYR B 1 132 ? -9.977 -8.383 -3.5 1 96.94 132 TYR B O 1
ATOM 2298 N N . LEU B 1 133 ? -10.688 -9.406 -1.633 1 95.5 133 LEU B N 1
ATOM 2299 C CA . LEU B 1 133 ? -12.016 -8.812 -1.725 1 95.5 133 LEU B CA 1
ATOM 2300 C C . LEU B 1 133 ? -11.945 -7.297 -1.613 1 95.5 133 LEU B C 1
ATOM 2302 O O . LEU B 1 133 ? -12.594 -6.582 -2.377 1 95.5 133 LEU B O 1
ATOM 2306 N N . SER B 1 134 ? -11.141 -6.879 -0.75 1 90.94 134 SER B N 1
ATOM 2307 C CA . SER B 1 134 ? -11.023 -5.441 -0.515 1 90.94 134 SER B CA 1
ATOM 2308 C C . SER B 1 134 ? -10.367 -4.738 -1.697 1 90.94 134 SER B C 1
ATOM 2310 O O . SER B 1 134 ? -10.43 -3.514 -1.812 1 90.94 134 SER B O 1
ATOM 2312 N N . ARG B 1 135 ? -9.727 -5.531 -2.533 1 92.69 135 ARG B N 1
ATOM 2313 C CA . ARG B 1 135 ? -9.008 -4.934 -3.654 1 92.69 135 ARG B CA 1
ATOM 2314 C C . ARG B 1 135 ? -9.719 -5.219 -4.973 1 92.69 135 ARG B C 1
ATOM 2316 O O . ARG B 1 135 ? -9.078 -5.258 -6.031 1 92.69 135 ARG B O 1
ATOM 2323 N N . GLY B 1 136 ? -10.938 -5.492 -4.953 1 93.94 136 GLY B N 1
ATOM 2324 C CA . GLY B 1 136 ? -11.773 -5.531 -6.145 1 93.94 136 GLY B CA 1
ATOM 2325 C C . GLY B 1 136 ? -11.844 -6.91 -6.777 1 93.94 136 GLY B C 1
ATOM 2326 O O . GLY B 1 136 ? -12.445 -7.082 -7.84 1 93.94 136 GLY B O 1
ATOM 2327 N N . PHE B 1 137 ? -11.234 -7.891 -6.148 1 97.62 137 PHE B N 1
ATOM 2328 C CA . PHE B 1 137 ? -11.398 -9.258 -6.633 1 97.62 137 PHE B CA 1
ATOM 2329 C C . PHE B 1 137 ? -12.781 -9.789 -6.285 1 97.62 137 PHE B C 1
ATOM 2331 O O . PHE B 1 137 ? -13.297 -9.523 -5.199 1 97.62 137 PHE B O 1
ATOM 2338 N N . GLU B 1 138 ? -13.273 -10.562 -7.207 1 97.94 138 GLU B N 1
ATOM 2339 C CA . GLU B 1 138 ? -14.57 -11.195 -7.004 1 97.94 138 GLU B CA 1
ATOM 2340 C C . GLU B 1 138 ? -14.445 -12.719 -6.941 1 97.94 138 GLU B C 1
ATOM 2342 O O . GLU B 1 138 ? -13.68 -13.312 -7.707 1 97.94 138 GLU B O 1
ATOM 2347 N N . PRO B 1 139 ? -15.227 -13.32 -6.047 1 97.06 139 PRO B N 1
ATOM 2348 C CA . PRO B 1 139 ? -15.156 -14.781 -5.949 1 97.06 139 PRO B CA 1
ATOM 2349 C C . PRO B 1 139 ? -15.734 -15.484 -7.172 1 97.06 139 PRO B C 1
ATOM 2351 O O . PRO B 1 139 ? -16.703 -15 -7.762 1 97.06 139 PRO B O 1
ATOM 2354 N N . LEU B 1 140 ? -15.094 -16.609 -7.484 1 96.31 140 LEU B N 1
ATOM 2355 C CA . LEU B 1 140 ? -15.562 -17.469 -8.562 1 96.31 140 LEU B CA 1
ATOM 2356 C C . LEU B 1 140 ? -16.109 -18.781 -8.008 1 96.31 140 LEU B C 1
ATOM 2358 O O . LEU B 1 140 ? -15.633 -19.266 -6.973 1 96.31 140 LEU B O 1
ATOM 2362 N N . SER B 1 141 ? -17.047 -19.344 -8.695 1 94.5 141 SER B N 1
ATOM 2363 C CA . SER B 1 141 ? -17.641 -20.609 -8.273 1 94.5 141 SER B CA 1
ATOM 2364 C C . SER B 1 141 ? -16.844 -21.797 -8.766 1 94.5 141 SER B C 1
ATOM 2366 O O . SER B 1 141 ?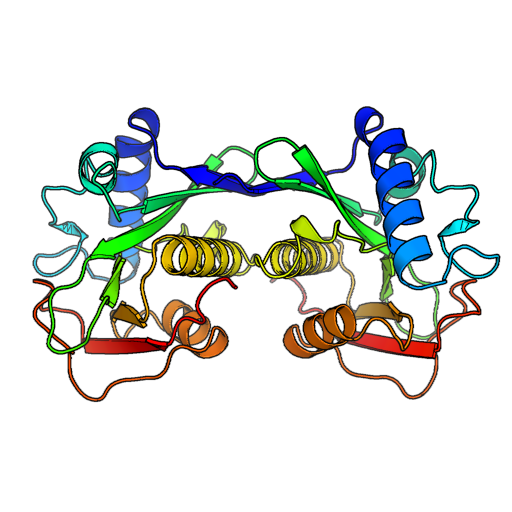 -17.016 -22.922 -8.297 1 94.5 141 SER B O 1
ATOM 2368 N N . ALA B 1 142 ? -15.945 -21.594 -9.711 1 93.31 142 ALA B N 1
ATOM 2369 C CA . ALA B 1 142 ? -15.102 -22.625 -10.305 1 93.31 142 ALA B CA 1
ATOM 2370 C C . ALA B 1 142 ? -13.805 -22.031 -10.844 1 93.31 142 ALA B C 1
ATOM 2372 O O . ALA B 1 142 ? -13.734 -20.828 -11.125 1 93.31 142 ALA B O 1
ATOM 2373 N N . PRO B 1 143 ? -12.859 -22.875 -10.984 1 93.94 143 PRO B N 1
ATOM 2374 C CA . PRO B 1 143 ? -11.609 -22.359 -11.539 1 93.94 143 PRO B CA 1
ATOM 2375 C C . PRO B 1 143 ? -11.727 -21.984 -13.016 1 93.94 143 PRO B C 1
ATOM 2377 O O . PRO B 1 143 ? -12.523 -22.578 -13.742 1 93.94 143 PRO B O 1
ATOM 2380 N N . TRP B 1 144 ? -10.961 -20.922 -13.422 1 94.06 144 TRP B N 1
ATOM 2381 C CA . TRP B 1 144 ? -10.938 -20.5 -14.82 1 94.06 144 TRP B CA 1
ATOM 2382 C C . TRP B 1 144 ? -10.055 -21.422 -15.648 1 94.06 144 TRP B C 1
ATOM 2384 O O . TRP B 1 144 ? -10.133 -21.422 -16.875 1 94.06 144 TRP B O 1
ATOM 2394 N N . GLY B 1 145 ? -9.266 -22.188 -15.039 1 89.81 145 GLY B N 1
ATOM 2395 C CA . GLY B 1 145 ? -8.32 -23.062 -15.727 1 89.81 145 GLY B CA 1
ATOM 2396 C C . GLY B 1 145 ? -7.602 -24.016 -14.789 1 89.81 145 GLY B C 1
ATOM 2397 O O . GLY B 1 145 ? -8.117 -24.344 -13.719 1 89.81 145 GLY B O 1
ATOM 2398 N N . GLU B 1 146 ? -6.496 -24.5 -15.406 1 82.75 146 GLU B N 1
ATOM 2399 C CA . GLU B 1 146 ? -5.695 -25.438 -14.625 1 82.75 146 GLU B CA 1
ATOM 2400 C C . GLU B 1 146 ? -4.395 -24.797 -14.148 1 82.75 146 GLU B C 1
ATOM 2402 O O . GLU B 1 146 ? -3.471 -24.594 -14.938 1 82.75 146 GLU B O 1
ATOM 2407 N N . SER B 1 147 ? -4.355 -24.5 -12.883 1 77.19 147 SER B N 1
ATOM 2408 C CA . SER B 1 147 ? -3.17 -23.859 -12.328 1 77.19 147 SER B CA 1
ATOM 2409 C C . SER B 1 147 ? -2.107 -24.891 -11.953 1 77.19 147 SER B C 1
ATOM 2411 O O . SER B 1 147 ? -0.945 -24.531 -11.734 1 77.19 147 SER B O 1
ATOM 2413 N N . GLY B 1 148 ? -2.488 -26.125 -11.898 1 74.25 148 GLY B N 1
ATOM 2414 C CA . GLY B 1 148 ? -1.607 -27.172 -11.398 1 74.25 148 GLY B CA 1
ATOM 2415 C C . GLY B 1 148 ? -1.671 -27.344 -9.898 1 74.25 148 GLY B C 1
ATOM 2416 O O . GLY B 1 148 ? -1.18 -28.328 -9.359 1 74.25 148 GLY B O 1
ATOM 2417 N N . HIS B 1 149 ? -2.217 -26.297 -9.273 1 69.94 149 HIS B N 1
ATOM 2418 C CA . HIS B 1 149 ? -2.457 -26.438 -7.844 1 69.94 149 HIS B CA 1
ATOM 2419 C C . HIS B 1 149 ? -3.816 -27.078 -7.574 1 69.94 149 HIS B C 1
ATOM 2421 O O . HIS B 1 149 ? -4.848 -26.562 -8.016 1 69.94 149 HIS B O 1
ATOM 2427 N N . ASN B 1 150 ? -3.725 -28.203 -6.895 1 74.44 150 ASN B N 1
ATOM 2428 C CA . ASN B 1 150 ? -4.965 -28.969 -6.754 1 74.44 150 ASN B CA 1
ATOM 2429 C C . ASN B 1 150 ? -5.516 -28.875 -5.336 1 74.44 150 ASN B C 1
ATOM 2431 O O . ASN B 1 150 ? -6.543 -29.484 -5.027 1 74.44 150 ASN B O 1
ATOM 2435 N N . ALA B 1 151 ? -4.852 -28.172 -4.594 1 77.94 151 ALA B N 1
ATOM 2436 C CA . ALA B 1 151 ? -5.293 -28.141 -3.201 1 77.94 151 ALA B CA 1
ATOM 2437 C C . ALA B 1 151 ? -5.988 -26.812 -2.877 1 77.94 151 ALA B C 1
ATOM 2439 O O . ALA B 1 151 ? -6.602 -26.672 -1.815 1 77.94 151 ALA B O 1
ATOM 2440 N N . CYS B 1 152 ? -5.941 -25.969 -3.818 1 81.88 152 CYS B N 1
ATOM 2441 C CA . CYS B 1 152 ? -6.656 -24.703 -3.621 1 81.88 152 CYS B CA 1
ATOM 2442 C C . CYS B 1 152 ? -8.156 -24.891 -3.822 1 81.88 152 CYS B C 1
ATOM 2444 O O . CYS B 1 152 ? -8.578 -25.625 -4.715 1 81.88 152 CYS B O 1
ATOM 2446 N N . ASP B 1 153 ? -8.922 -24.156 -2.918 1 87.94 153 ASP B N 1
ATOM 2447 C CA . ASP B 1 153 ? -10.367 -24.375 -2.955 1 87.94 153 ASP B CA 1
ATOM 2448 C C . ASP B 1 153 ? -11.125 -23.047 -3.07 1 87.94 153 ASP B C 1
ATOM 2450 O O . ASP B 1 153 ? -12.352 -23.016 -2.926 1 87.94 153 ASP B O 1
ATOM 2454 N N . ARG B 1 154 ? -10.406 -21.984 -3.225 1 93.88 154 ARG B N 1
ATOM 2455 C CA . ARG B 1 154 ? -11 -20.672 -3.438 1 93.88 154 ARG B CA 1
ATOM 2456 C C . ARG B 1 154 ? -10.406 -20 -4.672 1 93.88 154 ARG B C 1
ATOM 2458 O O . ARG B 1 154 ? -9.188 -20.047 -4.883 1 93.88 154 ARG B O 1
ATOM 2465 N N . TRP B 1 155 ? -11.273 -19.406 -5.438 1 96.19 155 TRP B N 1
ATOM 2466 C CA . TRP B 1 155 ? -10.836 -18.734 -6.66 1 96.19 155 TRP B CA 1
ATOM 2467 C C . TRP B 1 155 ? -11.398 -17.328 -6.742 1 96.19 155 TRP B C 1
ATOM 2469 O O . TRP B 1 155 ? -12.531 -17.078 -6.328 1 96.19 155 TRP B O 1
ATOM 2479 N N . TYR B 1 156 ? -10.586 -16.391 -7.242 1 97.69 156 TYR B N 1
ATOM 2480 C CA . TYR B 1 156 ? -10.977 -15.008 -7.414 1 97.69 156 TYR B CA 1
ATOM 2481 C C . TYR B 1 156 ? -10.477 -14.453 -8.742 1 97.69 156 TYR B C 1
ATOM 2483 O O . TYR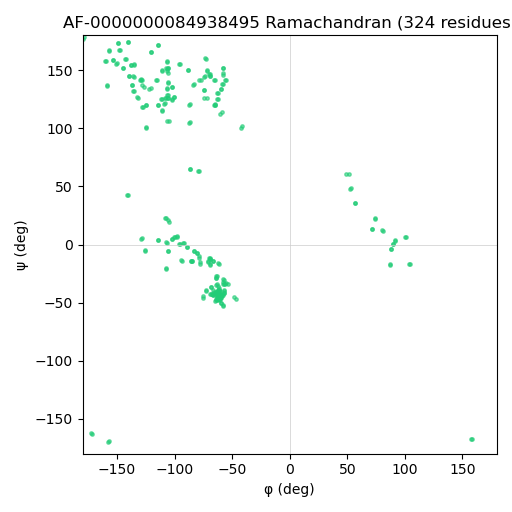 B 1 156 ? -9.477 -14.938 -9.281 1 97.69 156 TYR B O 1
ATOM 2491 N N . ALA B 1 157 ? -11.18 -13.445 -9.25 1 98.06 157 ALA B N 1
ATOM 2492 C CA . ALA B 1 157 ? -10.703 -12.711 -10.422 1 98.06 157 ALA B CA 1
ATOM 2493 C C . ALA B 1 157 ? -11.062 -11.234 -10.328 1 98.06 157 ALA B C 1
ATOM 2495 O O . ALA B 1 157 ? -12.031 -10.859 -9.664 1 98.06 157 ALA B O 1
ATOM 2496 N N . ARG B 1 158 ? -10.234 -10.469 -10.961 1 97.44 158 ARG B N 1
ATOM 2497 C CA . ARG B 1 158 ? -10.438 -9.023 -11.047 1 97.44 158 ARG B CA 1
ATOM 2498 C C . ARG B 1 158 ? -10.18 -8.516 -12.461 1 97.44 158 ARG B C 1
ATOM 2500 O O . ARG B 1 158 ? -9.172 -8.859 -13.078 1 97.44 158 ARG B O 1
ATOM 2507 N N . ARG B 1 159 ? -11.133 -7.707 -12.945 1 96.31 159 ARG B N 1
ATOM 2508 C CA . ARG B 1 159 ? -10.891 -7.004 -14.203 1 96.31 159 ARG B CA 1
ATOM 2509 C C . ARG B 1 159 ? -9.906 -5.855 -14.008 1 96.31 159 ARG B C 1
ATOM 2511 O O . ARG B 1 159 ? -10.016 -5.098 -13.039 1 96.31 159 ARG B O 1
ATOM 2518 N N . LEU B 1 160 ? -8.953 -5.828 -14.914 1 94.75 160 LEU B N 1
ATOM 2519 C CA . LEU B 1 160 ? -7.941 -4.781 -14.828 1 94.75 160 LEU B CA 1
ATOM 2520 C C . LEU B 1 160 ? -8.242 -3.658 -15.82 1 94.75 160 LEU B C 1
ATOM 2522 O O . LEU B 1 160 ? -8.703 -3.912 -16.938 1 94.75 160 LEU B O 1
ATOM 2526 N N . GLU B 1 161 ? -8.289 -2.406 -15.242 1 79.69 161 GLU B N 1
ATOM 2527 C CA . GLU B 1 161 ? -8.445 -1.274 -16.141 1 79.69 161 GLU B CA 1
ATOM 2528 C C . GLU B 1 161 ? -7.164 -1.014 -16.938 1 79.69 161 GLU B C 1
ATOM 2530 O O . GLU B 1 161 ? -6.062 -1.152 -16.391 1 79.69 161 GLU B O 1
ATOM 2535 N N . LEU B 1 162 ? -7.266 -0.965 -18.141 1 62.94 162 LEU B N 1
ATOM 2536 C CA . LEU B 1 162 ? -6.094 -0.716 -18.969 1 62.94 162 LEU B CA 1
ATOM 2537 C C . LEU B 1 162 ? -5.469 0.634 -18.641 1 62.94 162 LEU B C 1
ATOM 2539 O O . LEU B 1 162 ? -6.18 1.604 -18.375 1 62.94 162 LEU B O 1
ATOM 2543 N N . ALA B 1 163 ? -4.254 0.555 -18.062 1 54.75 163 ALA B N 1
ATOM 2544 C CA . ALA B 1 163 ? -3.52 1.805 -17.891 1 54.75 163 ALA B CA 1
ATOM 2545 C C . ALA B 1 163 ? -3.637 2.689 -19.125 1 54.75 163 ALA B C 1
ATOM 2547 O O . ALA B 1 163 ? -3.461 2.219 -20.25 1 54.75 163 ALA B O 1
ATOM 2548 N N . ARG B 1 164 ? -4.652 3.848 -19.062 1 42.38 164 ARG B N 1
ATOM 2549 C CA . ARG B 1 164 ? -4.688 4.777 -20.188 1 42.38 164 ARG B CA 1
ATOM 2550 C C . ARG B 1 164 ? -3.285 5.27 -20.531 1 42.38 164 ARG B C 1
ATOM 2552 O O . ARG B 1 164 ? -2.441 5.426 -19.641 1 42.38 164 ARG B O 1
#

Organism: Ferrimonas balearica (strain DSM 9799 / CCM 4581 / KCTC 23876 / PAT) (NCBI:txid550540)

pLDDT: mean 93.06, std 7.74, range [38.56, 98.62]

Secondary structure (DSSP, 8-state):
--EEEEE--GGGHHHHHHHHHHHHHHTT--SBTBGGG-GGGGGHHHHTTSTT-EEEEEEETTEEEEEEEEEE--SSSSSEEEEEEEEE-GGGTTSSHHHHHHHHHHHHHHHTT-SEEEEEE-TT-HHHHHHHHHTT-EEESS-SS--S--S--EEEEEEPP---/--EEEEE--GGGHHHHHHHHHHHHHHTT--SBTBGGG-GGGGGHHHHTTSTT-EEEEEEETTEEEEEEEEEE--SSSSSEEEEEEEEE-GGGTTSSHHHHHHHHHHHHHHHTT-SEEEEEE-TT-HHHHHHHHHTT-EEESS-SS--S--S--EEEEEEPP---

Foldseek 3Di:
DDKDKDFDDLVCQQVQLVQLLVQCVVVVNCDPLDCNPPPCSNPVNVVQVDQLKTKIFMDDVNHTFYIKIWDDDDFPDPQEIEIDRGGGHPVPPPPCNSVVRVVVRLVVNLASPGFKYKYFDAPVPVVVVVSCVVVAWDWDPDDRDCPVRDRTDTMTMHTRDRPD/DDKDKDFDDLVCQQVQLVQLLVQCVVVVNCDPLDCNPPPCSNPVNVVQVDQLKTKIFMDDVNHTFYIKIWDDDDFPDPQEIEIDGGGGHPVPPPPCNSVVRVVVRLVVNLASPGFKYKYFDAPVPVVVVVSCVVVAWDWDPDDRDCPVRDRTDTMTMHTRDRPD

Solvent-accessible surface area (backbone atoms only — not comparable to full-atom values): 17556 Å² total; per-residue (Å²): 113,33,43,35,37,29,62,56,43,72,89,42,15,63,63,48,32,52,49,46,41,52,49,30,42,74,71,72,38,67,41,83,48,34,73,54,58,40,87,53,44,68,44,41,34,64,67,33,63,41,89,75,31,40,36,38,30,34,24,53,70,84,35,84,40,34,32,33,30,37,31,75,38,79,48,89,57,74,51,28,27,26,52,39,78,70,40,60,41,77,90,52,55,92,48,44,51,66,57,38,50,48,37,44,47,52,47,50,41,18,69,70,62,26,40,27,43,31,38,67,39,48,76,87,47,51,69,59,50,52,50,40,48,76,68,62,31,38,82,44,97,58,74,76,54,79,82,80,54,73,61,50,77,37,33,35,38,25,81,39,66,66,68,127,113,33,42,34,36,29,61,56,42,71,89,43,15,62,62,47,31,52,49,46,41,52,49,30,42,74,72,71,38,66,40,84,47,36,73,54,59,40,87,52,43,66,44,41,35,63,67,33,62,40,88,76,31,41,36,37,30,35,24,53,71,84,36,83,39,35,32,35,28,36,32,75,37,80,47,91,58,74,52,28,25,26,53,40,78,71,41,60,40,77,88,52,56,94,48,45,51,67,58,39,52,50,38,43,46,52,49,51,41,16,68,68,62,25,41,27,41,31,38,70,39,48,75,87,46,51,68,60,51,50,50,40,48,75,68,63,32,40,82,46,95,60,74,72,55,78,82,80,54,73,62,50,76,38,31,33,38,26,80,40,67,63,67,126

Radius of gyration: 20.77 Å; Cα contacts (8 Å, |Δi|>4): 667; chains: 2; bounding box: 40×64×46 Å

Sequence (328 aa):
MSLQLRSLTPSDDAGLAAIIRQVLTEYGANRPGFAWADPELDRLSQVYSHPNHHYLVALWQGELVGGAGFAPFPCEHDRVCELQKMYLLPEARGKGIGRALLDALISSASAAGYRHCYLETFGPMSQAQGLYLSRGFEPLSAPWGESGHNACDRWYARRLELARMSLQLRSLTPSDDAGLAAIIRQVLTEYGANRPGFAWADPELDRLSQVYSHPNHHYLVALWQGELVGGAGFAPFPCEHDRVCELQKMYLLPEARGKGIGRALLDALISSASAAGYRHCYLETFGPMSQAQGLYLSRGFEPLSAPWGESGHNACDRWYARRLELAR

Nearest PDB structures (foldseek):
  8iym-assembly1_A  TM=8.048E-01  e=1.028E-08  Helicobacter pylori 26695
  2ge3-assembly1_B  TM=7.438E-01  e=8.503E-09  Agrobacterium tumefaciens
  4ua3-assembly1_A  TM=6.444E-01  e=1.702E-08  Schizosaccharomyces pombe 972h-
  7kwq-assembly1_A  TM=6.514E-01  e=1.204E-07  Vibrio cholerae O1 biovar El Tor str. N16961
  2vzy-assembly1_D  TM=7.138E-01  e=2.129E-05  Mycobacterium tuberculosis H37Rv